Protein AF-0000000077099799 (afdb_homodimer)

Foldseek 3Di:
DQPLDDDPVLVLLVVLCLVPVFKDWLVRSQVSSCVPPVDNDDSVRSVVSVVSNVVSVQWDWDDDPPIIITDGRDHPVVVVVVVVQVVCCVPVVRDPLVVVCVVVVDDDDPVRSVVVCCVVPPPPD/DQPLDDDPVLVLLVVLCLVPVFKDWLVRSQVSSCVPPVDNDDSVRSVVSVVSNVVSPQWDWDDDPPIIIIDGRDHPVVVVVVVVQVVCCVPVVRDPLVVVCVVVVDDDDPVRSVVVCCVVPPDPD

InterPro domains:
  IPR005650 BlaI transcriptional regulatory family [PF03965] (6-120)
  IPR036388 Winged helix-like DNA-binding domain superfamily [G3DSA:1.10.10.10] (3-83)
  IPR036390 Winged helix DNA-binding domain superfamily [SSF46785] (5-123)

Structure (mmCIF, N/CA/C/O backbone):
data_AF-0000000077099799-model_v1
#
loop_
_entity.id
_entity.type
_entity.pdbx_description
1 polymer 'Transcriptional regulator, BlaI/MecI/CopY family'
#
loop_
_atom_site.group_PDB
_atom_site.id
_atom_site.type_symbol
_atom_site.label_atom_id
_atom_site.label_alt_id
_atom_site.label_comp_id
_atom_site.label_asym_id
_atom_site.label_entity_id
_atom_site.label_seq_id
_atom_site.pdbx_PDB_ins_code
_atom_site.Cartn_x
_atom_site.Cartn_y
_atom_site.Cartn_z
_atom_site.occupancy
_atom_site.B_iso_or_equiv
_atom_site.auth_seq_id
_atom_site.auth_comp_id
_atom_site.auth_asym_id
_atom_site.auth_atom_id
_atom_site.pdbx_PDB_model_num
ATOM 1 N N . MET A 1 1 ? 16.25 -6.414 9.438 1 37.91 1 MET A N 1
ATOM 2 C CA . MET A 1 1 ? 14.805 -6.473 9.648 1 37.91 1 MET A CA 1
ATOM 3 C C . MET A 1 1 ? 14.062 -6.422 8.32 1 37.91 1 MET A C 1
ATOM 5 O O . MET A 1 1 ? 14.008 -5.371 7.68 1 37.91 1 MET A O 1
ATOM 9 N N . ILE A 1 2 ? 14.172 -7.543 7.391 1 49.34 2 ILE A N 1
ATOM 10 C CA . ILE A 1 2 ? 13.766 -7.586 5.988 1 49.34 2 ILE A CA 1
ATOM 11 C C . ILE A 1 2 ? 12.305 -7.164 5.863 1 49.34 2 ILE A C 1
ATOM 13 O O . ILE A 1 2 ? 11.461 -7.605 6.641 1 49.34 2 ILE A O 1
ATOM 17 N N . ASP A 1 3 ? 12.055 -5.984 5.297 1 65.12 3 ASP A N 1
ATOM 18 C CA . ASP A 1 3 ? 10.688 -5.566 5.004 1 65.12 3 ASP A CA 1
ATOM 19 C C . ASP A 1 3 ? 9.93 -6.664 4.258 1 65.12 3 ASP A C 1
ATOM 21 O O . ASP A 1 3 ? 10.375 -7.129 3.207 1 65.12 3 ASP A O 1
ATOM 25 N N . ARG A 1 4 ? 9.062 -7.352 5.008 1 81.88 4 ARG A N 1
ATOM 26 C CA . ARG A 1 4 ? 8.328 -8.492 4.473 1 81.88 4 ARG A CA 1
ATOM 27 C C . ARG A 1 4 ? 7.258 -8.039 3.484 1 81.88 4 ARG A C 1
ATOM 29 O O . ARG A 1 4 ? 6.621 -8.867 2.828 1 81.88 4 ARG A O 1
ATOM 36 N N . ASP A 1 5 ? 7.293 -6.793 3.275 1 90.25 5 ASP A N 1
ATOM 37 C CA . ASP A 1 5 ? 6.266 -6.297 2.365 1 90.25 5 ASP A CA 1
ATOM 38 C C . ASP A 1 5 ? 6.73 -6.387 0.914 1 90.25 5 ASP A C 1
ATOM 40 O O . ASP A 1 5 ? 7.902 -6.148 0.616 1 90.25 5 ASP A O 1
ATOM 44 N N . LEU A 1 6 ? 5.84 -6.719 0.078 1 95.56 6 LEU A N 1
ATOM 45 C CA . LEU A 1 6 ? 6.145 -6.754 -1.348 1 95.56 6 LEU A CA 1
ATOM 46 C C . LEU A 1 6 ? 6.316 -5.348 -1.905 1 95.56 6 LEU A C 1
ATOM 48 O O . LEU A 1 6 ? 5.547 -4.441 -1.568 1 95.56 6 LEU A O 1
ATOM 52 N N . THR A 1 7 ? 7.297 -5.18 -2.715 1 92.19 7 THR A N 1
ATOM 53 C CA . THR A 1 7 ? 7.418 -3.943 -3.482 1 92.19 7 THR A CA 1
ATOM 54 C C . THR A 1 7 ? 6.41 -3.92 -4.629 1 92.19 7 THR A C 1
ATOM 56 O O . THR A 1 7 ? 5.754 -4.926 -4.91 1 92.19 7 THR A O 1
ATOM 59 N N . ASN A 1 8 ? 6.301 -2.818 -5.258 1 91.75 8 ASN A N 1
ATOM 60 C CA . ASN A 1 8 ? 5.367 -2.693 -6.375 1 91.75 8 ASN A CA 1
ATOM 61 C C . ASN A 1 8 ? 5.68 -3.701 -7.48 1 91.75 8 ASN A C 1
ATOM 63 O O . ASN A 1 8 ? 4.773 -4.355 -8 1 91.75 8 ASN A O 1
ATOM 67 N N . ARG A 1 9 ? 6.922 -3.871 -7.766 1 93.38 9 ARG A N 1
ATOM 68 C CA . ARG A 1 9 ? 7.32 -4.805 -8.812 1 93.38 9 ARG A CA 1
ATOM 69 C C . ARG A 1 9 ? 7.039 -6.246 -8.398 1 93.38 9 ARG A C 1
ATOM 71 O O . ARG A 1 9 ? 6.602 -7.059 -9.211 1 93.38 9 ARG A O 1
ATOM 78 N N . GLU A 1 10 ? 7.258 -6.5 -7.16 1 96.88 10 GLU A N 1
ATOM 79 C CA . GLU A 1 10 ? 7.008 -7.848 -6.664 1 96.88 10 GLU A CA 1
ATOM 80 C C . GLU A 1 10 ? 5.52 -8.172 -6.68 1 96.88 10 GLU A C 1
ATOM 82 O O . GLU A 1 10 ? 5.129 -9.32 -6.91 1 96.88 10 GLU A O 1
ATOM 87 N N . LYS A 1 11 ? 4.766 -7.168 -6.461 1 96.94 11 LYS A N 1
ATOM 88 C CA . LYS A 1 11 ? 3.32 -7.363 -6.527 1 96.94 11 LYS A CA 1
ATOM 89 C C . LYS A 1 11 ? 2.885 -7.785 -7.926 1 96.94 11 LYS A C 1
ATOM 91 O O . LYS A 1 11 ? 1.991 -8.617 -8.078 1 96.94 11 LYS A O 1
ATOM 96 N N . LEU A 1 12 ? 3.506 -7.188 -8.922 1 97 12 LEU A N 1
ATOM 97 C CA . LEU A 1 12 ? 3.211 -7.59 -10.289 1 97 12 LEU A CA 1
ATOM 98 C C . LEU A 1 12 ? 3.506 -9.07 -10.5 1 97 12 LEU A C 1
ATOM 100 O O . LEU A 1 12 ? 2.707 -9.789 -11.102 1 97 12 LEU A O 1
ATOM 104 N N . ILE A 1 13 ? 4.59 -9.453 -9.961 1 97.38 13 ILE A N 1
ATOM 105 C CA . ILE A 1 13 ? 5.008 -10.844 -10.094 1 97.38 13 ILE A CA 1
ATOM 106 C C . ILE A 1 13 ? 4.02 -11.758 -9.367 1 97.38 13 ILE A C 1
ATOM 108 O O . ILE A 1 13 ? 3.564 -12.758 -9.93 1 97.38 13 ILE A O 1
ATOM 112 N N . MET A 1 14 ? 3.646 -11.383 -8.195 1 97.06 14 MET A N 1
ATOM 113 C CA . MET A 1 14 ? 2.75 -12.227 -7.402 1 97.06 14 MET A CA 1
ATOM 114 C C . MET A 1 14 ? 1.359 -12.273 -8.023 1 97.06 14 MET A C 1
ATOM 116 O O . MET A 1 14 ? 0.679 -13.297 -7.953 1 97.06 14 MET A O 1
ATOM 120 N N . LYS A 1 15 ? 0.951 -11.195 -8.578 1 96.5 15 LYS A N 1
ATOM 121 C CA . LYS A 1 15 ? -0.314 -11.227 -9.305 1 96.5 15 LYS A CA 1
ATOM 122 C C . LYS A 1 15 ? -0.293 -12.281 -10.406 1 96.5 15 LYS A C 1
ATOM 124 O O . LYS A 1 15 ? -1.282 -12.984 -10.617 1 96.5 15 LYS A O 1
ATOM 129 N N . CYS A 1 16 ? 0.817 -12.375 -11.094 1 96.62 16 CYS A N 1
ATOM 130 C CA . CYS A 1 16 ? 0.956 -13.383 -12.148 1 96.62 16 CYS A CA 1
ATOM 131 C C . CYS A 1 16 ? 0.969 -14.789 -11.562 1 96.62 16 CYS A C 1
ATOM 133 O O . CYS A 1 16 ? 0.34 -15.695 -12.102 1 96.62 16 CYS A O 1
ATOM 135 N N . VAL A 1 17 ? 1.635 -14.977 -10.477 1 96.56 17 VAL A N 1
ATOM 136 C CA . VAL A 1 17 ? 1.729 -16.281 -9.828 1 96.56 17 VAL A CA 1
ATOM 137 C C . VAL A 1 17 ? 0.344 -16.734 -9.359 1 96.56 17 VAL A C 1
ATOM 139 O O . VAL A 1 17 ? -0.052 -17.875 -9.586 1 96.56 17 VAL A O 1
ATOM 142 N N . TRP A 1 18 ? -0.383 -15.828 -8.758 1 96.06 18 TRP A N 1
ATOM 143 C CA . TRP A 1 18 ? -1.691 -16.141 -8.188 1 96.06 18 TRP A CA 1
ATOM 144 C C . TRP A 1 18 ? -2.725 -16.344 -9.289 1 96.06 18 TRP A C 1
ATOM 146 O O . TRP A 1 18 ? -3.717 -17.047 -9.094 1 96.06 18 TRP A O 1
ATOM 156 N N . ALA A 1 19 ? -2.443 -15.727 -10.336 1 92.56 19 ALA A N 1
ATOM 157 C CA . ALA A 1 19 ? -3.369 -15.883 -11.453 1 92.56 19 ALA A CA 1
ATOM 158 C C . ALA A 1 19 ? -3.371 -17.328 -11.961 1 92.56 19 ALA A C 1
ATOM 160 O O . ALA A 1 19 ? -4.344 -17.781 -12.57 1 92.56 19 ALA A O 1
ATOM 161 N N . GLU A 1 20 ? -2.156 -17.922 -11.602 1 83.56 20 GLU A N 1
ATOM 162 C CA . GLU A 1 20 ? -2.031 -19.312 -12.016 1 83.56 20 GLU A CA 1
ATOM 163 C C . GLU A 1 20 ? -2.459 -20.266 -10.906 1 83.56 20 GLU A C 1
ATOM 165 O O . GLU A 1 20 ? -2.201 -20 -9.727 1 83.56 20 GLU A O 1
ATOM 170 N N . ASN A 1 21 ? -3.588 -20.547 -10.547 1 73.31 21 ASN A N 1
ATOM 171 C CA . ASN A 1 21 ? -4.109 -21.422 -9.5 1 73.31 21 ASN A CA 1
ATOM 172 C C . ASN A 1 21 ? -3.203 -22.609 -9.258 1 73.31 21 ASN A C 1
ATOM 174 O O . ASN A 1 21 ? -3.564 -23.531 -8.523 1 73.31 21 ASN A O 1
ATOM 178 N N . ARG A 1 22 ? -2.02 -22.766 -9.836 1 83 22 ARG A N 1
ATOM 179 C CA . ARG A 1 22 ? -1.055 -23.844 -9.703 1 83 22 ARG A CA 1
ATOM 180 C C . ARG A 1 22 ? 0.376 -23.312 -9.758 1 83 22 ARG A C 1
ATOM 182 O O . ARG A 1 22 ? 0.598 -22.109 -9.719 1 83 22 ARG A O 1
ATOM 189 N N . GLU A 1 23 ? 1.361 -24.234 -9.805 1 92.56 23 GLU A N 1
ATOM 190 C CA . GLU A 1 23 ? 2.762 -23.875 -9.992 1 92.56 23 GLU A CA 1
ATOM 191 C C . GLU A 1 23 ? 2.988 -23.25 -11.367 1 92.56 23 GLU A C 1
ATOM 193 O O . GLU A 1 23 ? 2.258 -23.531 -12.32 1 92.56 23 GLU A O 1
ATOM 198 N N . ILE A 1 24 ? 3.877 -22.281 -11.438 1 95.69 24 ILE A N 1
ATOM 199 C CA . ILE A 1 24 ? 4.203 -21.609 -12.688 1 95.69 24 ILE A CA 1
ATOM 200 C C . ILE A 1 24 ? 5.711 -21.641 -12.922 1 95.69 24 ILE A C 1
ATOM 202 O O . ILE A 1 24 ? 6.492 -21.469 -11.977 1 95.69 24 ILE A O 1
ATOM 206 N N . SER A 1 25 ? 6.094 -21.875 -14.164 1 96.19 25 SER A N 1
ATOM 207 C CA . SER A 1 25 ? 7.516 -21.812 -14.484 1 96.19 25 SER A CA 1
ATOM 208 C C . SER A 1 25 ? 7.996 -20.375 -14.633 1 96.19 25 SER A C 1
ATOM 210 O O . SER A 1 25 ? 7.191 -19.469 -14.883 1 96.19 25 SER A O 1
ATOM 212 N N . ILE A 1 26 ? 9.273 -20.172 -14.516 1 95.75 26 ILE A N 1
ATOM 213 C CA . ILE A 1 26 ? 9.836 -18.828 -14.664 1 95.75 26 ILE A CA 1
ATOM 214 C C . ILE A 1 26 ? 9.555 -18.312 -16.062 1 95.75 26 ILE A C 1
ATOM 216 O O . ILE A 1 26 ? 9.242 -17.125 -16.25 1 95.75 26 ILE A O 1
ATOM 220 N N . GLN A 1 27 ? 9.617 -19.203 -17.062 1 95.69 27 GLN A N 1
ATOM 221 C CA . GLN A 1 27 ? 9.328 -18.797 -18.438 1 95.69 27 GLN A CA 1
ATOM 222 C C . GLN A 1 27 ? 7.883 -18.328 -18.578 1 95.69 27 GLN A C 1
ATOM 224 O O . GLN A 1 27 ? 7.621 -17.281 -19.172 1 95.69 27 GLN A O 1
ATOM 229 N N . ASP A 1 28 ? 6.988 -19.141 -18.031 1 95.81 28 ASP A N 1
ATOM 230 C CA . ASP A 1 28 ? 5.578 -18.781 -18.094 1 95.81 28 ASP A CA 1
ATOM 231 C C . ASP A 1 28 ? 5.316 -17.484 -17.344 1 95.81 28 ASP A C 1
ATOM 233 O O . ASP A 1 28 ? 4.469 -16.688 -17.75 1 95.81 28 ASP A O 1
ATOM 237 N N . LEU A 1 29 ? 6.047 -17.344 -16.281 1 97 29 LEU A N 1
ATOM 238 C CA . LEU A 1 29 ? 5.93 -16.109 -15.5 1 97 29 LEU A CA 1
ATOM 239 C C . LEU A 1 29 ? 6.344 -14.898 -16.344 1 97 29 LEU A C 1
ATOM 241 O O . LEU A 1 29 ? 5.645 -13.883 -16.359 1 97 29 LEU A O 1
ATOM 245 N N . GLN A 1 30 ? 7.43 -15.047 -17.047 1 97.62 30 GLN A N 1
ATOM 246 C CA . GLN A 1 30 ? 7.891 -13.969 -17.906 1 97.62 30 GLN A CA 1
ATOM 247 C C . GLN A 1 30 ? 6.844 -13.625 -18.969 1 97.62 30 GLN A C 1
ATOM 249 O O . GLN A 1 30 ? 6.562 -12.453 -19.203 1 97.62 30 GLN A O 1
ATOM 254 N N . ASP A 1 31 ? 6.266 -14.633 -19.562 1 97.12 31 ASP A N 1
ATOM 255 C CA . ASP A 1 31 ? 5.234 -14.445 -20.578 1 97.12 31 ASP A CA 1
ATOM 256 C C . ASP A 1 31 ? 4.023 -13.719 -20 1 97.12 31 ASP A C 1
ATOM 258 O O . ASP A 1 31 ? 3.482 -12.805 -20.625 1 97.12 31 ASP A O 1
ATOM 262 N N . LYS A 1 32 ? 3.66 -14.062 -18.828 1 96.38 32 LYS A N 1
ATOM 263 C CA . LYS A 1 32 ? 2.502 -13.453 -18.172 1 96.38 32 LYS A CA 1
ATOM 264 C C . LYS A 1 32 ? 2.771 -12 -17.812 1 96.38 32 LYS A C 1
ATOM 266 O O . LYS A 1 32 ? 1.891 -11.148 -17.953 1 96.38 32 LYS A O 1
ATOM 271 N N . LEU A 1 33 ? 3.998 -11.734 -17.391 1 97.5 33 LEU A N 1
ATOM 272 C CA . LEU A 1 33 ? 4.379 -10.367 -17.062 1 97.5 33 LEU A CA 1
ATOM 273 C C . LEU A 1 33 ? 4.289 -9.469 -18.297 1 97.5 33 LEU A C 1
ATOM 275 O O . LEU A 1 33 ? 3.818 -8.336 -18.203 1 97.5 33 LEU A O 1
ATOM 279 N N . LYS A 1 34 ? 4.695 -10.031 -19.359 1 97.81 34 LYS A N 1
ATOM 280 C CA . LYS A 1 34 ? 4.609 -9.297 -20.625 1 97.81 34 LYS A CA 1
ATOM 281 C C . LYS A 1 34 ? 3.158 -9.086 -21.047 1 97.81 34 LYS A C 1
ATOM 283 O O . LYS A 1 34 ? 2.766 -7.98 -21.422 1 97.81 34 LYS A O 1
ATOM 288 N N . GLU A 1 35 ? 2.326 -10.102 -20.969 1 96.88 35 GLU A N 1
ATOM 289 C CA . GLU A 1 35 ? 0.929 -10.078 -21.391 1 96.88 35 GLU A CA 1
ATOM 290 C C . GLU A 1 35 ? 0.101 -9.141 -20.516 1 96.88 35 GLU A C 1
ATOM 292 O O . GLU A 1 35 ? -0.663 -8.32 -21.031 1 96.88 35 GLU A O 1
ATOM 297 N N . MET A 1 36 ? 0.314 -9.242 -19.25 1 95.06 36 MET A N 1
ATOM 298 C CA . MET A 1 36 ? -0.578 -8.555 -18.312 1 95.06 36 MET A CA 1
ATOM 299 C C . MET A 1 36 ? -0.099 -7.137 -18.047 1 95.06 36 MET A C 1
ATOM 301 O O . MET A 1 36 ? -0.909 -6.238 -17.812 1 95.06 36 MET A O 1
ATOM 305 N N . PHE A 1 37 ? 1.282 -6.926 -18.125 1 96.12 37 PHE A N 1
ATOM 306 C CA . PHE A 1 37 ? 1.785 -5.641 -17.656 1 96.12 37 PHE A CA 1
ATOM 307 C C . PHE A 1 37 ? 2.742 -5.031 -18.672 1 96.12 37 PHE A C 1
ATOM 309 O O . PHE A 1 37 ? 3.365 -4 -18.406 1 96.12 37 PHE A O 1
ATOM 316 N N . ASP A 1 38 ? 2.951 -5.652 -19.812 1 97.38 38 ASP A N 1
ATOM 317 C CA . ASP A 1 38 ? 3.869 -5.199 -20.859 1 97.38 38 ASP A CA 1
ATOM 318 C C . ASP A 1 38 ? 5.289 -5.062 -20.312 1 97.38 38 ASP A C 1
ATOM 320 O O . ASP A 1 38 ? 6.008 -4.125 -20.656 1 97.38 38 ASP A O 1
ATOM 324 N N . TRP A 1 39 ? 5.594 -5.875 -19.344 1 96.69 39 TRP A N 1
ATOM 325 C CA . TRP A 1 39 ? 6.93 -5.934 -18.766 1 96.69 39 TRP A CA 1
ATOM 326 C C . TRP A 1 39 ? 7.734 -7.086 -19.359 1 96.69 39 TRP A C 1
ATOM 328 O O . TRP A 1 39 ? 7.52 -8.25 -19 1 96.69 39 TRP A O 1
ATOM 338 N N . ASP A 1 40 ? 8.648 -6.73 -20.234 1 96.75 40 ASP A N 1
ATOM 339 C CA . ASP A 1 40 ? 9.523 -7.723 -20.844 1 96.75 40 ASP A CA 1
ATOM 340 C C . ASP A 1 40 ? 10.758 -7.977 -19.984 1 96.75 40 ASP A C 1
ATOM 342 O O . ASP A 1 40 ? 11.875 -7.633 -20.391 1 96.75 40 ASP A O 1
ATOM 346 N N . ALA A 1 41 ? 10.57 -8.617 -18.844 1 95.75 41 ALA A N 1
ATOM 347 C CA . ALA A 1 41 ? 11.633 -8.797 -17.859 1 95.75 41 ALA A CA 1
ATOM 348 C C . ALA A 1 41 ? 12.57 -9.93 -18.266 1 95.75 41 ALA A C 1
ATOM 350 O O . ALA A 1 41 ? 12.117 -11.016 -18.641 1 95.75 41 ALA A O 1
ATOM 351 N N . LYS A 1 42 ? 13.758 -9.656 -18.172 1 96.25 42 LYS A N 1
ATOM 352 C CA . LYS A 1 42 ? 14.742 -10.711 -18.391 1 96.25 42 LYS A CA 1
ATOM 353 C C . LYS A 1 42 ? 14.703 -11.75 -17.281 1 96.25 42 LYS A C 1
ATOM 355 O O . LYS A 1 42 ? 14.312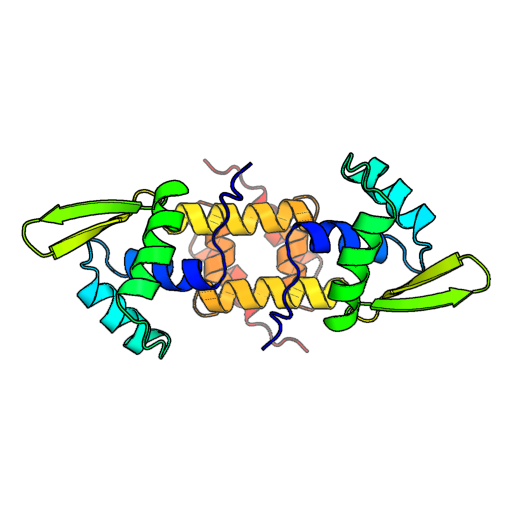 -11.445 -16.156 1 96.25 42 LYS A O 1
ATOM 360 N N . ARG A 1 43 ? 15.164 -12.898 -17.688 1 95.19 43 ARG A N 1
ATOM 361 C CA . ARG A 1 43 ? 15.164 -14 -16.734 1 95.19 43 ARG A CA 1
ATOM 362 C C . ARG A 1 43 ? 15.953 -13.641 -15.484 1 95.19 43 ARG A C 1
ATOM 364 O O . ARG A 1 43 ? 15.516 -13.914 -14.367 1 95.19 43 ARG A O 1
ATOM 371 N N . SER A 1 44 ? 17.016 -13.031 -15.555 1 95.19 44 SER A N 1
ATOM 372 C CA . SER A 1 44 ? 17.875 -12.664 -14.438 1 95.19 44 SER A CA 1
ATOM 373 C C . SER A 1 44 ? 17.172 -11.688 -13.5 1 95.19 44 SER A C 1
ATOM 375 O O . SER A 1 44 ? 17.328 -11.758 -12.281 1 95.19 44 SER A O 1
ATOM 377 N N . THR A 1 45 ? 16.406 -10.797 -14.078 1 95.19 45 THR A N 1
ATOM 378 C CA . THR A 1 45 ? 15.648 -9.812 -13.32 1 95.19 45 THR A CA 1
ATOM 379 C C . THR A 1 45 ? 14.57 -10.484 -12.484 1 95.19 45 THR A C 1
ATOM 381 O O . THR A 1 45 ? 14.43 -10.203 -11.297 1 95.19 45 THR A O 1
ATOM 384 N N . VAL A 1 46 ? 13.898 -11.344 -13.18 1 96.88 46 VAL A N 1
ATOM 385 C CA . VAL A 1 46 ? 12.828 -12.07 -12.5 1 96.88 46 VAL A CA 1
ATOM 386 C C . VAL A 1 46 ? 13.414 -12.898 -11.352 1 96.88 46 VAL A C 1
ATOM 388 O O . VAL A 1 46 ? 12.875 -12.898 -10.242 1 96.88 46 VAL A O 1
ATOM 391 N N . ARG A 1 47 ? 14.508 -13.523 -11.602 1 95.25 47 ARG A N 1
ATOM 392 C CA . ARG A 1 47 ? 15.133 -14.359 -10.586 1 95.25 47 ARG A CA 1
ATOM 393 C C . ARG A 1 47 ? 15.523 -13.531 -9.359 1 95.25 47 ARG A C 1
ATOM 395 O O . ARG A 1 47 ? 15.375 -13.992 -8.227 1 95.25 47 ARG A O 1
ATOM 402 N N . THR A 1 48 ? 15.992 -12.422 -9.633 1 95.88 48 THR A N 1
ATOM 403 C CA . THR A 1 48 ? 16.375 -11.539 -8.539 1 95.88 48 THR A CA 1
ATOM 404 C C . THR A 1 48 ? 15.188 -11.25 -7.633 1 95.88 48 THR A C 1
ATOM 406 O O . THR A 1 48 ? 15.289 -11.352 -6.406 1 95.88 48 THR A O 1
ATOM 409 N N . PHE A 1 49 ? 14.125 -10.938 -8.25 1 96.88 49 PHE A N 1
ATOM 410 C CA . PHE A 1 49 ? 12.93 -10.648 -7.469 1 96.88 49 PHE A CA 1
ATOM 411 C C . PHE A 1 49 ? 12.422 -11.906 -6.77 1 96.88 49 PHE A C 1
ATOM 413 O O . PHE A 1 49 ? 11.953 -11.844 -5.633 1 96.88 49 PHE A O 1
ATOM 420 N N . LEU A 1 50 ? 12.57 -13.031 -7.449 1 97.56 50 LEU A N 1
ATOM 421 C CA . LEU A 1 50 ? 12.039 -14.273 -6.902 1 97.56 50 LEU A CA 1
ATOM 422 C C . LEU A 1 50 ? 12.797 -14.68 -5.641 1 97.56 50 LEU A C 1
ATOM 424 O O . LEU A 1 50 ? 12.203 -15.211 -4.699 1 97.56 50 LEU A O 1
ATOM 428 N N . THR A 1 51 ? 14.055 -14.453 -5.641 1 96.44 51 THR A N 1
ATOM 429 C CA . THR A 1 51 ? 14.836 -14.719 -4.438 1 96.44 51 THR A CA 1
ATOM 430 C C . THR A 1 51 ? 14.328 -13.883 -3.266 1 96.44 51 THR A C 1
ATOM 432 O O . THR A 1 51 ? 14.172 -14.398 -2.156 1 96.44 51 THR A O 1
ATOM 435 N N . SER A 1 52 ? 14.047 -12.68 -3.533 1 96.69 52 SER A N 1
ATOM 436 C CA . SER A 1 52 ? 13.516 -11.781 -2.516 1 96.69 52 SER A CA 1
ATOM 437 C C . SER A 1 52 ? 12.125 -12.211 -2.061 1 96.69 52 SER A C 1
ATOM 439 O O . SER A 1 52 ? 11.844 -12.25 -0.862 1 96.69 52 SER A O 1
ATOM 441 N N . ILE A 1 53 ? 11.336 -12.562 -2.994 1 97.81 53 ILE A N 1
ATOM 442 C CA . ILE A 1 53 ? 9.961 -12.961 -2.717 1 97.81 53 ILE A CA 1
ATOM 443 C C . ILE A 1 53 ? 9.953 -14.258 -1.91 1 97.81 53 ILE A C 1
ATOM 445 O O . ILE A 1 53 ? 9.172 -14.398 -0.963 1 97.81 53 ILE A O 1
ATOM 449 N N . GLU A 1 54 ? 10.812 -15.156 -2.289 1 97.69 54 GLU A N 1
ATOM 450 C CA . GLU A 1 54 ? 10.93 -16.406 -1.544 1 97.69 54 GLU A CA 1
ATOM 451 C C . GLU A 1 54 ? 11.414 -16.156 -0.117 1 97.69 54 GLU A C 1
ATOM 453 O O . GLU A 1 54 ? 10.891 -16.75 0.832 1 97.69 54 GLU A O 1
ATOM 458 N N . GLY A 1 55 ? 12.383 -15.305 -0.021 1 96.88 55 GLY A N 1
ATOM 459 C CA . GLY A 1 55 ? 12.867 -14.93 1.297 1 96.88 55 GLY A CA 1
ATOM 460 C C . GLY A 1 55 ? 11.789 -14.359 2.193 1 96.88 55 GLY A C 1
ATOM 461 O O . GLY A 1 55 ? 11.828 -14.531 3.414 1 96.88 55 GLY A O 1
ATOM 462 N N . LYS A 1 56 ? 10.789 -13.766 1.543 1 96.56 56 LYS A N 1
ATOM 463 C CA . LYS A 1 56 ? 9.68 -13.164 2.273 1 96.56 56 LYS A CA 1
ATOM 464 C C . LYS A 1 56 ? 8.602 -14.195 2.592 1 96.56 56 LYS A C 1
ATOM 466 O O . LYS A 1 56 ? 7.637 -13.891 3.299 1 96.56 56 LYS A O 1
ATOM 471 N N . GLY A 1 57 ? 8.711 -15.359 2.02 1 96.94 57 GLY A N 1
ATOM 472 C CA . GLY A 1 57 ? 7.828 -16.469 2.375 1 96.94 57 GLY A CA 1
ATOM 473 C C . GLY A 1 57 ? 6.602 -16.547 1.487 1 96.94 57 GLY A C 1
ATOM 474 O O . GLY A 1 57 ? 5.629 -17.234 1.828 1 96.94 57 GLY A O 1
ATOM 475 N N . PHE A 1 58 ? 6.656 -15.93 0.319 1 97.19 58 PHE A N 1
ATOM 476 C CA . PHE A 1 58 ? 5.461 -15.883 -0.514 1 97.19 58 PHE A CA 1
ATOM 477 C C . PHE A 1 58 ? 5.441 -17.047 -1.498 1 97.19 58 PHE A C 1
ATOM 479 O O . PHE A 1 58 ? 4.375 -17.469 -1.94 1 97.19 58 PHE A O 1
ATOM 486 N N . VAL A 1 59 ? 6.695 -17.562 -1.831 1 97.06 59 VAL A N 1
ATOM 487 C CA . VAL A 1 59 ? 6.77 -18.656 -2.797 1 97.06 59 VAL A CA 1
ATOM 488 C C . VAL A 1 59 ? 7.883 -19.625 -2.4 1 97.06 59 VAL A C 1
ATOM 490 O O . VAL A 1 59 ? 8.758 -19.281 -1.603 1 97.06 59 VAL A O 1
ATOM 493 N N . LYS A 1 60 ? 7.734 -20.766 -2.887 1 97.38 60 LYS A N 1
ATOM 494 C CA . LYS A 1 60 ? 8.82 -21.734 -2.912 1 97.38 60 LYS A CA 1
ATOM 495 C C . LYS A 1 60 ? 9.266 -22.031 -4.344 1 97.38 60 LYS A C 1
ATOM 497 O O . LYS A 1 60 ? 8.438 -22.25 -5.227 1 97.38 60 LYS A O 1
ATOM 502 N N . ILE A 1 61 ? 10.539 -21.953 -4.531 1 96.44 61 ILE A N 1
ATOM 503 C CA . ILE A 1 61 ? 11.086 -22.25 -5.852 1 96.44 61 ILE A CA 1
ATOM 504 C C . ILE A 1 61 ? 11.625 -23.672 -5.875 1 96.44 61 ILE A C 1
ATOM 506 O O . ILE A 1 61 ? 12.445 -24.047 -5.035 1 96.44 61 ILE A O 1
ATOM 510 N N . GLU A 1 62 ? 11.117 -24.422 -6.781 1 95.25 62 GLU A N 1
ATOM 511 C CA . GLU A 1 62 ? 11.555 -25.797 -6.93 1 95.25 62 GLU A CA 1
ATOM 512 C C . GLU A 1 62 ? 12.141 -26.047 -8.312 1 95.25 62 GLU A C 1
ATOM 514 O O . GLU A 1 62 ? 11.555 -25.641 -9.32 1 95.25 62 GLU A O 1
ATOM 519 N N . ARG A 1 63 ? 13.195 -26.734 -8.305 1 93.94 63 ARG A N 1
ATOM 520 C CA . ARG A 1 63 ? 13.836 -27.062 -9.57 1 93.94 63 ARG A CA 1
ATOM 521 C C . ARG A 1 63 ? 13.438 -28.469 -10.039 1 93.94 63 ARG A C 1
ATOM 523 O O . ARG A 1 63 ? 13.461 -29.422 -9.25 1 93.94 63 ARG A O 1
ATOM 530 N N . ARG A 1 64 ? 13.031 -28.469 -11.242 1 93.44 64 ARG A N 1
ATOM 531 C CA . ARG A 1 64 ? 12.75 -29.719 -11.93 1 93.44 64 ARG A CA 1
ATOM 532 C C . ARG A 1 64 ? 13.461 -29.781 -13.273 1 93.44 64 ARG A C 1
ATOM 534 O O . ARG A 1 64 ? 12.953 -29.281 -14.281 1 93.44 64 ARG A O 1
ATOM 541 N N . GLY A 1 65 ? 14.625 -30.5 -13.234 1 93.62 65 GLY A N 1
ATOM 542 C CA . GLY A 1 65 ? 15.453 -30.469 -14.43 1 93.62 65 GLY A CA 1
ATOM 543 C C . GLY A 1 65 ? 16.016 -29.094 -14.734 1 93.62 65 GLY A C 1
ATOM 544 O O . GLY A 1 65 ? 16.641 -28.469 -13.875 1 93.62 65 GLY A O 1
ATOM 545 N N . ARG A 1 66 ? 15.688 -28.578 -15.906 1 92.06 66 ARG A N 1
ATOM 546 C CA . ARG A 1 66 ? 16.203 -27.281 -16.328 1 92.06 66 ARG A CA 1
ATOM 547 C C . ARG A 1 66 ? 15.203 -26.172 -16.031 1 92.06 66 ARG A C 1
ATOM 549 O O . ARG A 1 66 ? 15.484 -24.984 -16.266 1 92.06 66 ARG A O 1
ATOM 556 N N . PHE A 1 67 ? 14.117 -26.609 -15.438 1 92.62 67 PHE A N 1
ATOM 557 C CA . PHE A 1 67 ? 13.07 -25.609 -15.211 1 92.62 67 PHE A CA 1
ATOM 558 C C . PHE A 1 67 ? 12.867 -25.375 -13.719 1 92.62 67 PHE A C 1
ATOM 560 O O . PHE A 1 67 ? 13.062 -26.281 -12.906 1 92.62 67 PHE A O 1
ATOM 567 N N . SER A 1 68 ? 12.617 -24.094 -13.391 1 95.44 68 SER A N 1
ATOM 568 C CA . SER A 1 68 ? 12.234 -23.703 -12.039 1 95.44 68 SER A CA 1
ATOM 569 C C . SER A 1 68 ? 10.758 -23.344 -11.961 1 95.44 68 SER A C 1
ATOM 571 O O . SER A 1 68 ? 10.242 -22.625 -12.82 1 95.44 68 SER A O 1
ATOM 573 N N . TYR A 1 69 ? 10.148 -23.922 -10.961 1 96.06 69 TYR A N 1
ATOM 574 C CA . TYR A 1 69 ? 8.727 -23.672 -10.75 1 96.06 69 TYR A CA 1
ATOM 575 C C . TYR A 1 69 ? 8.484 -22.938 -9.438 1 96.06 69 TYR A C 1
ATOM 577 O O . TYR A 1 69 ? 9.18 -23.172 -8.445 1 96.06 69 TYR A O 1
ATOM 585 N N . LEU A 1 70 ? 7.512 -22.078 -9.5 1 96.94 70 LEU A N 1
ATOM 586 C CA . LEU A 1 70 ? 7.105 -21.297 -8.328 1 96.94 70 LEU A CA 1
ATOM 587 C C . LEU A 1 70 ? 5.797 -21.828 -7.754 1 96.94 70 LEU A C 1
ATOM 589 O O . LEU A 1 70 ? 4.801 -21.953 -8.469 1 96.94 70 LEU A O 1
ATOM 593 N N . LYS A 1 71 ? 5.863 -22.125 -6.527 1 95.75 71 LYS A N 1
ATOM 594 C CA . LYS A 1 71 ? 4.664 -22.5 -5.785 1 95.75 71 LYS A CA 1
ATOM 595 C C . LYS A 1 71 ? 4.285 -21.422 -4.77 1 95.75 71 LYS A C 1
ATOM 597 O O . LYS A 1 71 ? 5.062 -21.125 -3.865 1 95.75 71 LYS A O 1
ATOM 602 N N . PRO A 1 72 ? 3.092 -20.891 -4.973 1 96.31 72 PRO A N 1
ATOM 603 C CA . PRO A 1 72 ? 2.684 -19.891 -3.979 1 96.31 72 PRO A CA 1
ATOM 604 C C . PRO A 1 72 ? 2.475 -20.484 -2.59 1 96.31 72 PRO A C 1
ATOM 606 O O . PRO A 1 72 ? 1.92 -21.594 -2.467 1 96.31 72 PRO A O 1
ATOM 609 N N . LEU A 1 73 ? 2.91 -19.781 -1.551 1 96.12 73 LEU A N 1
ATOM 610 C CA . LEU A 1 73 ? 2.785 -20.234 -0.171 1 96.12 73 LEU A CA 1
ATOM 611 C C . LEU A 1 73 ? 1.756 -19.406 0.587 1 96.12 73 LEU A C 1
ATOM 613 O O . LEU A 1 73 ? 1.288 -19.812 1.653 1 96.12 73 LEU A O 1
ATOM 617 N N . VAL A 1 74 ? 1.42 -18.25 0.078 1 95.69 74 VAL A N 1
ATOM 618 C CA . VAL A 1 74 ? 0.44 -17.359 0.687 1 95.69 74 VAL A CA 1
ATOM 619 C C . VAL A 1 74 ? -0.8 -17.266 -0.2 1 95.69 74 VAL A C 1
ATOM 621 O O . VAL A 1 74 ? -0.689 -17.141 -1.422 1 95.69 74 VAL A O 1
ATOM 624 N N . ASP A 1 75 ? -1.98 -17.375 0.41 1 94.88 75 ASP A N 1
ATOM 625 C CA . ASP A 1 75 ? -3.246 -17.266 -0.308 1 94.88 75 ASP A CA 1
ATOM 626 C C . ASP A 1 75 ? -3.5 -15.82 -0.738 1 94.88 75 ASP A C 1
ATOM 628 O O . ASP A 1 75 ? -3.322 -14.891 0.053 1 94.88 75 ASP A O 1
ATOM 632 N N . GLU A 1 76 ? -3.809 -15.641 -1.964 1 94.81 76 GLU A N 1
ATOM 633 C CA . GLU A 1 76 ? -4.023 -14.312 -2.516 1 94.81 76 GLU A CA 1
ATOM 634 C C . GLU A 1 76 ? -5.082 -13.547 -1.725 1 94.81 76 GLU A C 1
ATOM 636 O O . GLU A 1 76 ? -4.879 -12.391 -1.361 1 94.81 76 GLU A O 1
ATOM 641 N N . LYS A 1 77 ? -6.246 -14.156 -1.486 1 93.56 77 LYS A N 1
ATOM 642 C CA . LYS A 1 77 ? -7.355 -13.508 -0.796 1 93.56 77 LYS A CA 1
ATOM 643 C C . LYS A 1 77 ? -6.953 -13.07 0.611 1 93.56 77 LYS A C 1
ATOM 645 O O . LYS A 1 77 ? -7.281 -11.969 1.045 1 93.56 77 LYS A O 1
ATOM 650 N N . LYS A 1 78 ? -6.246 -13.914 1.263 1 93.94 78 LYS A N 1
ATOM 651 C CA . LYS A 1 78 ? -5.762 -13.594 2.602 1 93.94 78 LYS A CA 1
ATOM 652 C C . LYS A 1 78 ? -4.797 -12.414 2.57 1 93.94 78 LYS A C 1
ATOM 654 O O . LYS A 1 78 ? -4.898 -11.5 3.391 1 93.94 78 LYS A O 1
ATOM 659 N N . TYR A 1 79 ? -3.879 -12.453 1.623 1 96 79 TYR A N 1
ATOM 660 C CA . TYR A 1 79 ? -2.898 -11.383 1.487 1 96 79 TYR A CA 1
ATOM 661 C C . TYR A 1 79 ? -3.586 -10.047 1.244 1 96 79 TYR A C 1
ATOM 663 O O . TYR A 1 79 ? -3.305 -9.062 1.934 1 96 79 TYR A O 1
ATOM 671 N N . LYS A 1 80 ? -4.48 -10.023 0.309 1 95.81 80 LYS A N 1
ATOM 672 C CA . LYS A 1 80 ? -5.184 -8.797 -0.049 1 95.81 80 LYS A CA 1
ATOM 673 C C . LYS A 1 80 ? -5.965 -8.242 1.139 1 95.81 80 LYS A C 1
ATOM 675 O O . LYS A 1 80 ? -5.922 -7.043 1.414 1 95.81 80 LYS A O 1
ATOM 680 N N . ARG A 1 81 ? -6.621 -9.102 1.824 1 94 81 ARG A N 1
ATOM 681 C CA . ARG A 1 81 ? -7.402 -8.695 2.988 1 94 81 ARG A CA 1
ATOM 682 C C . ARG A 1 81 ? -6.504 -8.102 4.066 1 94 81 ARG A C 1
ATOM 684 O O . ARG A 1 81 ? -6.805 -7.039 4.625 1 94 81 ARG A O 1
ATOM 691 N N . GLU A 1 82 ? -5.445 -8.789 4.297 1 95.44 82 GLU A N 1
ATOM 692 C CA . GLU A 1 82 ? -4.512 -8.305 5.309 1 95.44 82 GLU A CA 1
ATOM 693 C C . GLU A 1 82 ? -3.961 -6.93 4.934 1 95.44 82 GLU A C 1
ATOM 695 O O . GLU A 1 82 ? -3.793 -6.066 5.797 1 95.44 82 GLU A O 1
ATOM 700 N N . GLN A 1 83 ? -3.652 -6.773 3.65 1 95.44 83 GLN A N 1
ATOM 701 C CA . GLN A 1 83 ? -3.105 -5.5 3.188 1 95.44 83 GLN A CA 1
ATOM 702 C C . GLN A 1 83 ? -4.102 -4.363 3.396 1 95.44 83 GLN A C 1
ATOM 704 O O . GLN A 1 83 ? -3.736 -3.289 3.871 1 95.44 83 GLN A O 1
ATOM 709 N N . VAL A 1 84 ? -5.352 -4.574 3.082 1 95.19 84 VAL A N 1
ATOM 710 C CA . VAL A 1 84 ? -6.336 -3.506 3.217 1 95.19 84 VAL A CA 1
ATOM 711 C C . VAL A 1 84 ? -6.609 -3.236 4.695 1 95.19 84 VAL A C 1
ATOM 713 O O . VAL A 1 84 ? -6.789 -2.086 5.102 1 95.19 84 VAL A O 1
ATOM 716 N N . LEU A 1 85 ? -6.613 -4.25 5.52 1 94.81 85 LEU A N 1
ATOM 717 C CA . LEU A 1 85 ? -6.832 -4.051 6.949 1 94.81 85 LEU A CA 1
ATOM 718 C C . LEU A 1 85 ? -5.684 -3.266 7.57 1 94.81 85 LEU A C 1
ATOM 720 O O . LEU A 1 85 ? -5.902 -2.416 8.438 1 94.81 85 LEU A O 1
ATOM 724 N N . LYS A 1 86 ? -4.5 -3.582 7.098 1 95.69 86 LYS A N 1
ATOM 725 C CA . LYS A 1 86 ? -3.352 -2.801 7.543 1 95.69 86 LYS A CA 1
ATOM 726 C C . LYS A 1 86 ? -3.498 -1.332 7.156 1 95.69 86 LYS A C 1
ATOM 728 O O . LYS A 1 86 ? -3.188 -0.44 7.949 1 95.69 86 LYS A O 1
ATOM 733 N N . PHE A 1 87 ? -3.994 -1.152 5.977 1 96 87 PHE A N 1
ATOM 734 C CA . PHE A 1 87 ? -4.234 0.198 5.484 1 96 87 PHE A CA 1
ATOM 735 C C . PHE A 1 87 ? -5.254 0.919 6.355 1 96 87 PHE A C 1
ATOM 737 O O . PHE A 1 87 ? -5.035 2.061 6.766 1 96 87 PHE A O 1
ATOM 744 N N . VAL A 1 88 ? -6.336 0.306 6.676 1 95.38 88 VAL A N 1
ATOM 745 C CA . VAL A 1 88 ? -7.402 0.87 7.496 1 95.38 88 VAL A CA 1
ATOM 746 C C . VAL A 1 88 ? -6.852 1.238 8.875 1 95.38 88 VAL A C 1
ATOM 748 O O . VAL A 1 88 ? -7.094 2.34 9.367 1 95.38 88 VAL A O 1
ATOM 751 N N . ASP A 1 89 ? -6.102 0.352 9.445 1 96.06 89 ASP A N 1
ATOM 752 C CA . ASP A 1 89 ? -5.551 0.58 10.781 1 96.06 89 ASP A CA 1
ATOM 753 C C . ASP A 1 89 ? -4.59 1.768 10.781 1 96.06 89 ASP A C 1
ATOM 755 O O . ASP A 1 89 ? -4.648 2.617 11.672 1 96.06 89 ASP A O 1
ATOM 759 N N . PHE A 1 90 ? -3.867 1.826 9.75 1 96 90 PHE A N 1
ATOM 760 C CA . PHE A 1 90 ? -2.822 2.842 9.711 1 96 90 PHE A CA 1
ATOM 761 C C . PHE A 1 90 ? -3.414 4.215 9.414 1 96 90 PHE A C 1
ATOM 763 O O . PHE A 1 90 ? -3.105 5.188 10.109 1 96 90 PHE A O 1
ATOM 770 N N . TRP A 1 91 ? -4.301 4.27 8.461 1 96.12 91 TRP A N 1
ATOM 771 C CA . TRP A 1 91 ? -4.738 5.574 7.98 1 96.12 91 TRP A CA 1
ATOM 772 C C . TRP A 1 91 ? -6.047 5.988 8.641 1 96.12 91 TRP A C 1
ATOM 774 O O . TRP A 1 91 ? -6.328 7.18 8.789 1 96.12 91 TRP A O 1
ATOM 784 N N . TYR A 1 92 ? -6.816 5.023 9.07 1 94.69 92 TYR A N 1
ATOM 785 C CA . TYR A 1 92 ? -8.156 5.371 9.523 1 94.69 92 TYR A CA 1
ATOM 786 C C . TYR A 1 92 ? -8.391 4.898 10.953 1 94.69 92 TYR A C 1
ATOM 788 O O . TYR A 1 92 ? -9.531 4.844 11.414 1 94.69 92 TYR A O 1
ATOM 796 N N . GLY A 1 93 ? -7.359 4.484 11.641 1 93.81 93 GLY A N 1
ATOM 797 C CA . GLY A 1 93 ? -7.469 4.09 13.039 1 93.81 93 GLY A CA 1
ATOM 798 C C . GLY A 1 93 ? -8.367 2.885 13.25 1 93.81 93 GLY A C 1
ATOM 799 O O . GLY A 1 93 ? -9.055 2.787 14.266 1 93.81 93 GLY A O 1
ATOM 800 N N . GLY A 1 94 ? -8.555 2.076 12.203 1 93.44 94 GLY A N 1
ATOM 801 C CA . GLY A 1 94 ? -9.336 0.856 12.32 1 93.44 94 GLY A CA 1
ATOM 802 C C . GLY A 1 94 ? -10.781 1.029 11.867 1 93.44 94 GLY A C 1
ATOM 803 O O . GLY A 1 94 ? -11.539 0.058 11.812 1 93.44 94 GLY A O 1
ATOM 804 N N . SER A 1 95 ? -11.172 2.166 11.492 1 91.19 95 SER A N 1
ATOM 805 C CA . SER A 1 95 ? -12.547 2.436 11.109 1 91.19 95 SER A CA 1
ATOM 806 C C . SER A 1 95 ? -12.805 2.035 9.656 1 91.19 95 SER A C 1
ATOM 808 O O . SER A 1 95 ? -12.492 2.787 8.734 1 91.19 95 SER A O 1
ATOM 810 N N . LYS A 1 96 ? -13.469 0.95 9.484 1 90.5 96 LYS A N 1
ATOM 811 C CA . LYS A 1 96 ? -13.844 0.475 8.156 1 90.5 96 LYS A CA 1
ATOM 812 C C . LYS A 1 96 ? -14.852 1.41 7.5 1 90.5 96 LYS A C 1
ATOM 814 O O . LYS A 1 96 ? -14.812 1.629 6.289 1 90.5 96 LYS A O 1
ATOM 819 N N . VAL A 1 97 ? -15.625 1.998 8.312 1 86.94 97 VAL A N 1
ATOM 820 C CA . VAL A 1 97 ? -16.641 2.922 7.809 1 86.94 97 VAL A CA 1
ATOM 821 C C . VAL A 1 97 ? -15.961 4.164 7.234 1 86.94 97 VAL A C 1
ATOM 823 O O . VAL A 1 97 ? -16.359 4.668 6.18 1 86.94 97 VAL A O 1
ATOM 826 N N . ALA A 1 98 ? -14.961 4.66 7.941 1 90.12 98 ALA A N 1
ATOM 827 C CA . ALA A 1 98 ? -14.227 5.82 7.457 1 90.12 98 ALA A CA 1
ATOM 828 C C . ALA A 1 98 ? -13.602 5.547 6.09 1 90.12 98 ALA A C 1
ATOM 830 O O . ALA A 1 98 ? -13.594 6.418 5.215 1 90.12 98 ALA A O 1
ATOM 831 N N . LEU A 1 99 ? -13.133 4.309 5.891 1 92.44 99 LEU A N 1
ATOM 832 C CA . LEU A 1 99 ? -12.57 3.92 4.605 1 92.44 99 LEU A CA 1
ATOM 833 C C . LEU A 1 99 ? -13.625 3.961 3.508 1 92.44 99 LEU A C 1
ATOM 835 O O . LEU A 1 99 ? -13.391 4.508 2.43 1 92.44 99 LEU A O 1
ATOM 839 N N . ILE A 1 100 ? -14.719 3.43 3.838 1 88.25 100 ILE A N 1
ATOM 840 C CA . ILE A 1 100 ? -15.797 3.357 2.852 1 88.25 100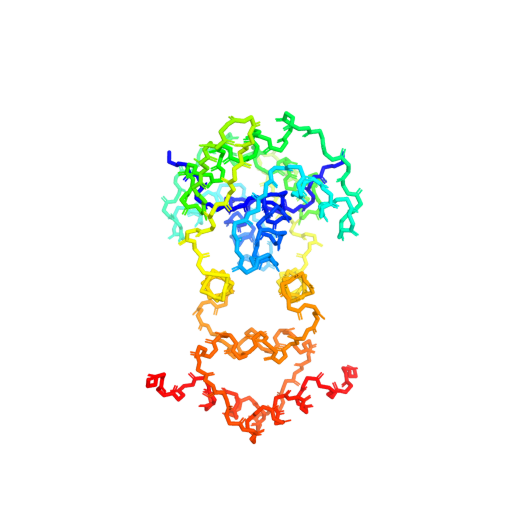 ILE A CA 1
ATOM 841 C C . ILE A 1 100 ? -16.234 4.77 2.465 1 88.25 100 ILE A C 1
ATOM 843 O O . ILE A 1 100 ? -16.484 5.047 1.289 1 88.25 100 ILE A O 1
ATOM 847 N N . LYS A 1 101 ? -16.281 5.594 3.434 1 87.56 101 LYS A N 1
ATOM 848 C CA . LYS A 1 101 ? -16.625 6.984 3.164 1 87.56 101 LYS A CA 1
ATOM 849 C C . LYS A 1 101 ? -15.609 7.641 2.236 1 87.56 101 LYS A C 1
ATOM 851 O O . LYS A 1 101 ? -15.977 8.398 1.337 1 87.56 101 LYS A O 1
ATOM 856 N N . ALA A 1 102 ? -14.445 7.312 2.48 1 89.69 102 ALA A N 1
ATOM 857 C CA . ALA A 1 102 ? -13.383 7.871 1.65 1 89.69 102 ALA A CA 1
ATOM 858 C C . ALA A 1 102 ? -13.492 7.375 0.211 1 89.69 102 ALA A C 1
ATOM 860 O O . ALA A 1 102 ? -13.312 8.148 -0.733 1 89.69 102 ALA A O 1
ATOM 861 N N . ILE A 1 103 ? -13.766 6.117 0.033 1 89.88 103 ILE A N 1
ATOM 862 C CA . ILE A 1 103 ? -13.898 5.516 -1.29 1 89.88 103 ILE A CA 1
ATOM 863 C C . ILE A 1 103 ? -15.055 6.176 -2.043 1 89.88 103 ILE A C 1
ATOM 865 O O . ILE A 1 103 ? -14.938 6.461 -3.238 1 89.88 103 ILE A O 1
ATOM 869 N N . LYS A 1 104 ? -16.031 6.406 -1.316 1 83.94 104 LYS A N 1
ATOM 870 C CA . LYS A 1 104 ? -17.203 7.012 -1.931 1 83.94 104 LYS A CA 1
ATOM 871 C C . LYS A 1 104 ? -16.938 8.445 -2.369 1 83.94 104 LYS A C 1
ATOM 873 O O . LYS A 1 104 ? -17.469 8.906 -3.379 1 83.94 104 LYS A O 1
ATOM 878 N N . GLY A 1 105 ? -16.031 9.109 -1.619 1 78.75 105 GLY A N 1
ATOM 879 C CA . GLY A 1 105 ? -15.641 10.461 -1.983 1 78.75 105 GLY A CA 1
ATOM 880 C C . GLY A 1 105 ? -16.688 11.5 -1.626 1 78.75 105 GLY A C 1
ATOM 881 O O . GLY A 1 105 ? -16.547 12.672 -1.981 1 78.75 105 GLY A O 1
ATOM 882 N N . LYS A 1 106 ? -17.812 11.117 -1.206 1 73.44 106 LYS A N 1
ATOM 883 C CA . LYS A 1 106 ? -18.859 12.031 -0.783 1 73.44 106 LYS A CA 1
ATOM 884 C C . LYS A 1 106 ? -19.406 11.648 0.59 1 73.44 106 LYS A C 1
ATOM 886 O O . LYS A 1 106 ? -19.156 10.539 1.074 1 73.44 106 LYS A O 1
ATOM 891 N N . LYS A 1 107 ? -20.094 12.688 1.038 1 76.25 107 LYS A N 1
ATOM 892 C CA . LYS A 1 107 ? -20.703 12.453 2.342 1 76.25 107 LYS A CA 1
ATOM 893 C C . LYS A 1 107 ? -21.797 11.391 2.252 1 76.25 107 LYS A C 1
ATOM 895 O O . LYS A 1 107 ? -22.547 11.344 1.28 1 76.25 107 LYS A O 1
ATOM 900 N N . LEU A 1 108 ? -21.656 10.398 3.064 1 79.88 108 LEU A N 1
ATOM 901 C CA . LEU A 1 108 ? -22.719 9.398 3.203 1 79.88 108 LEU A CA 1
ATOM 902 C C . LEU A 1 108 ? -23.844 9.922 4.086 1 79.88 108 LEU A C 1
ATOM 904 O O . LEU A 1 108 ? -23.609 10.695 5.016 1 79.88 108 LEU A O 1
ATOM 908 N N . THR A 1 109 ? -24.984 9.594 3.613 1 81.38 109 THR A N 1
ATOM 909 C CA . THR A 1 109 ? -26.078 9.906 4.523 1 81.38 109 THR A CA 1
ATOM 910 C C . THR A 1 109 ? -25.953 9.125 5.824 1 81.38 109 THR A C 1
ATOM 912 O O . THR A 1 109 ? -25.234 8.133 5.887 1 81.38 109 THR A O 1
ATOM 915 N N . LYS A 1 110 ? -26.609 9.727 6.793 1 86.12 110 LYS A N 1
ATOM 916 C CA . LYS A 1 110 ? -26.594 9.055 8.086 1 86.12 110 LYS A CA 1
ATOM 917 C C . LYS A 1 110 ? -27.125 7.625 7.965 1 86.12 110 LYS A C 1
ATOM 919 O O . LYS A 1 110 ? -26.625 6.711 8.617 1 86.12 110 LYS A O 1
ATOM 924 N N . GLU A 1 111 ? -28.094 7.441 7.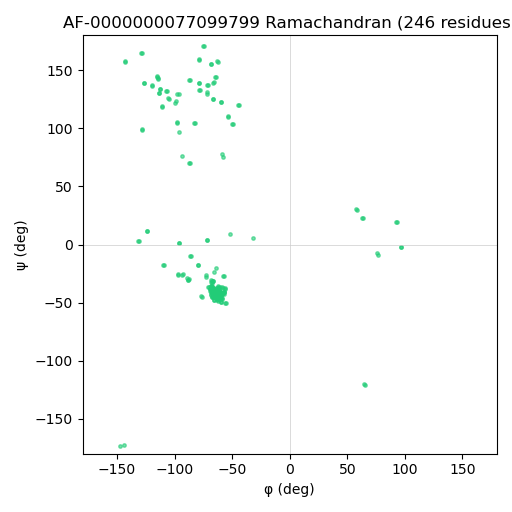18 1 83.75 111 GLU A N 1
ATOM 925 C CA . GLU A 1 111 ? -28.703 6.129 6.98 1 83.75 111 GLU A CA 1
ATOM 926 C C . GLU A 1 111 ? -27.719 5.152 6.352 1 83.75 111 GLU A C 1
ATOM 928 O O . GLU A 1 111 ? -27.609 4.004 6.785 1 83.75 111 GLU A O 1
ATOM 933 N N . LYS A 1 112 ? -27.016 5.637 5.395 1 81.75 112 LYS A N 1
ATOM 934 C CA . LYS A 1 112 ? -26.047 4.789 4.711 1 81.75 112 LYS A CA 1
ATOM 935 C C . LYS A 1 112 ? -24.875 4.445 5.633 1 81.75 112 LYS A C 1
ATOM 937 O O . LYS A 1 112 ? -24.406 3.309 5.648 1 81.75 112 LYS A O 1
ATOM 942 N N . GLU A 1 113 ? -24.5 5.414 6.352 1 84.44 113 GLU A N 1
ATOM 943 C CA . GLU A 1 113 ? -23.406 5.195 7.293 1 84.44 113 GLU A CA 1
ATOM 944 C C . GLU A 1 113 ? -23.766 4.141 8.336 1 84.44 113 GLU A C 1
ATOM 946 O O . GLU A 1 113 ? -22.969 3.266 8.648 1 84.44 113 GLU A O 1
ATOM 951 N N . GLU A 1 114 ? -24.953 4.293 8.852 1 84.56 114 GLU A N 1
ATOM 952 C CA . GLU A 1 114 ? -25.422 3.352 9.867 1 84.56 114 GLU A CA 1
ATOM 953 C C . GLU A 1 114 ? -25.531 1.939 9.297 1 84.56 114 GLU A C 1
ATOM 955 O O . GLU A 1 114 ? -25.219 0.964 9.984 1 84.56 114 GLU A O 1
ATOM 960 N N . TYR A 1 115 ? -25.953 1.883 8.156 1 81.81 115 TYR A N 1
ATOM 961 C CA . TYR A 1 115 ? -26.047 0.579 7.508 1 81.81 115 TYR A CA 1
ATOM 962 C C . TYR A 1 115 ? -24.672 -0.06 7.363 1 81.81 115 TYR A C 1
ATOM 964 O O . TYR A 1 115 ? -24.5 -1.246 7.656 1 81.81 115 TYR A O 1
ATOM 972 N N . LEU A 1 116 ? -23.719 0.704 6.965 1 81.81 116 LEU A N 1
ATOM 973 C CA . LEU A 1 116 ? -22.375 0.203 6.777 1 81.81 116 LEU A CA 1
ATOM 974 C C . LEU A 1 116 ? -21.766 -0.256 8.102 1 81.81 116 LEU A C 1
ATOM 976 O O . LEU A 1 116 ? -21.094 -1.283 8.156 1 81.81 116 LEU A O 1
ATOM 980 N N . ARG A 1 117 ? -22.078 0.512 9.07 1 82.81 117 ARG A N 1
ATOM 981 C CA . ARG A 1 117 ? -21.609 0.129 10.398 1 82.81 117 ARG A CA 1
ATOM 982 C C . ARG A 1 117 ? -22.156 -1.238 10.797 1 82.81 117 ARG A C 1
ATOM 984 O O . ARG A 1 117 ? -21.438 -2.059 11.367 1 82.81 117 ARG A O 1
ATOM 991 N N . LYS A 1 118 ? -23.406 -1.428 10.484 1 81.5 118 LYS A N 1
ATOM 992 C CA . LYS A 1 118 ? -24.031 -2.703 10.797 1 81.5 118 LYS A CA 1
ATOM 993 C C . LYS A 1 118 ? -23.391 -3.846 10.016 1 81.5 118 LYS A C 1
ATOM 995 O O . LYS A 1 118 ? -23.188 -4.938 10.555 1 81.5 118 LYS A O 1
ATOM 1000 N N . VAL A 1 119 ? -23.125 -3.568 8.859 1 77.5 119 VAL A N 1
ATOM 1001 C CA . VAL A 1 119 ? -22.516 -4.578 7.996 1 77.5 119 VAL A CA 1
ATOM 1002 C C . VAL A 1 119 ? -21.156 -4.984 8.547 1 77.5 119 VAL A C 1
ATOM 1004 O O . VAL A 1 119 ? -20.828 -6.172 8.609 1 77.5 119 VAL A O 1
ATOM 1007 N N . PHE A 1 120 ? -20.391 -4.047 9.039 1 79.88 120 PHE A N 1
ATOM 1008 C CA . PHE A 1 120 ? -19.016 -4.32 9.453 1 79.88 120 PHE A CA 1
ATOM 1009 C C . PHE A 1 120 ? -18.969 -4.789 10.898 1 79.88 120 PHE A C 1
ATOM 1011 O O . PHE A 1 120 ? -18.047 -5.496 11.297 1 79.88 120 PHE A O 1
ATOM 1018 N N . ASN A 1 121 ? -19.906 -4.344 11.688 1 73.56 121 ASN A N 1
ATOM 1019 C CA . ASN A 1 121 ? -19.922 -4.727 13.094 1 73.56 121 ASN A CA 1
ATOM 1020 C C . ASN A 1 121 ? -20.516 -6.117 13.289 1 73.56 121 ASN A C 1
ATOM 1022 O O . ASN A 1 121 ? -20.422 -6.691 14.375 1 73.56 121 ASN A O 1
ATOM 1026 N N . GLU A 1 122 ? -21.203 -6.547 12.289 1 68.12 122 GLU A N 1
ATOM 1027 C CA . GLU A 1 122 ? -21.734 -7.902 12.43 1 68.12 122 GLU A CA 1
ATOM 1028 C C . GLU A 1 122 ? -20.609 -8.914 12.625 1 68.12 122 GLU A C 1
ATOM 1030 O O . GLU A 1 122 ? -19.562 -8.812 11.984 1 68.12 122 GLU A O 1
ATOM 1035 N N . PRO A 1 123 ? -20.75 -9.641 13.82 1 57.22 123 PRO A N 1
ATOM 1036 C CA . PRO A 1 123 ? -19.719 -10.617 14.18 1 57.22 123 PRO A CA 1
ATOM 1037 C C . PRO A 1 123 ? -19.297 -11.484 12.992 1 57.22 123 PRO A C 1
ATOM 1039 O O . PRO A 1 123 ? -20.125 -11.82 12.141 1 57.22 123 PRO A O 1
ATOM 1042 N N . GLU A 1 124 ? -18.016 -11.43 12.625 1 54.31 124 GLU A N 1
ATOM 1043 C CA . GLU A 1 124 ? -17.422 -12.352 11.664 1 54.31 124 GLU A CA 1
ATOM 1044 C C . GLU A 1 124 ? -17.562 -13.797 12.125 1 54.31 124 GLU A C 1
ATOM 1046 O O . GLU A 1 124 ? -17.188 -14.133 13.25 1 54.31 124 GLU A O 1
ATOM 1051 N N . GLU A 1 125 ? -18.734 -14.492 12.07 1 44.16 125 GLU A N 1
ATOM 1052 C CA . GLU A 1 125 ? -18.734 -15.875 12.523 1 44.16 125 GLU A CA 1
ATOM 1053 C C . GLU A 1 125 ? -17.75 -16.719 11.727 1 44.16 125 GLU A C 1
ATOM 1055 O O . GLU A 1 125 ? -17.484 -16.438 10.562 1 44.16 125 GLU A O 1
ATOM 1060 N N . MET B 1 1 ? 12.898 7.598 -13.312 1 38.84 1 MET B N 1
ATOM 1061 C CA . MET B 1 1 ? 11.453 7.594 -13.148 1 38.84 1 MET B CA 1
ATOM 1062 C C . MET B 1 1 ? 11.062 7.453 -11.68 1 38.84 1 MET B C 1
ATOM 1064 O O . MET B 1 1 ? 11.258 6.391 -11.086 1 38.84 1 MET B O 1
ATOM 1068 N N . ILE B 1 2 ? 11.312 8.57 -10.773 1 49.34 2 ILE B N 1
ATOM 1069 C CA . ILE B 1 2 ? 11.258 8.562 -9.312 1 49.34 2 ILE B CA 1
ATOM 1070 C C . ILE B 1 2 ? 9.914 8.008 -8.852 1 49.34 2 ILE B C 1
ATOM 1072 O O . ILE B 1 2 ? 8.867 8.375 -9.391 1 49.34 2 ILE B O 1
ATOM 1076 N N . ASP B 1 3 ? 9.938 6.82 -8.266 1 65.25 3 ASP B N 1
ATOM 1077 C CA . ASP B 1 3 ? 8.719 6.285 -7.656 1 65.25 3 ASP B CA 1
ATOM 1078 C C . ASP B 1 3 ? 8.07 7.309 -6.723 1 65.25 3 ASP B C 1
ATOM 1080 O O . ASP B 1 3 ? 8.719 7.801 -5.797 1 65.25 3 ASP B O 1
ATOM 1084 N N . ARG B 1 4 ? 6.984 7.93 -7.211 1 81.81 4 ARG B N 1
ATOM 1085 C CA . ARG B 1 4 ? 6.316 9.008 -6.492 1 81.81 4 ARG B CA 1
ATOM 1086 C C . ARG B 1 4 ? 5.57 8.477 -5.273 1 81.81 4 ARG B C 1
ATOM 1088 O O . ARG B 1 4 ? 5.055 9.25 -4.465 1 81.81 4 ARG B O 1
ATOM 1095 N N . ASP B 1 5 ? 5.758 7.242 -5.121 1 90.19 5 ASP B N 1
ATOM 1096 C CA . ASP B 1 5 ? 5.031 6.672 -3.992 1 90.19 5 ASP B CA 1
ATOM 1097 C C . ASP B 1 5 ? 5.832 6.801 -2.699 1 90.19 5 ASP B C 1
ATOM 1099 O O . ASP B 1 5 ? 7.059 6.656 -2.705 1 90.19 5 ASP B O 1
ATOM 1103 N N . LEU B 1 6 ? 5.164 7.07 -1.646 1 95.56 6 LEU B N 1
ATOM 1104 C CA . LEU B 1 6 ? 5.809 7.145 -0.341 1 95.56 6 LEU B CA 1
ATOM 1105 C C . LEU B 1 6 ? 6.207 5.758 0.148 1 95.56 6 LEU B C 1
ATOM 1107 O O . LEU B 1 6 ? 5.438 4.801 0.015 1 95.56 6 LEU B O 1
ATOM 1111 N N . THR B 1 7 ? 7.367 5.668 0.689 1 92.06 7 THR B N 1
ATOM 1112 C CA . THR B 1 7 ? 7.758 4.453 1.396 1 92.06 7 THR B CA 1
ATOM 1113 C C . THR B 1 7 ? 7.062 4.375 2.754 1 92.06 7 THR B C 1
ATOM 1115 O O . THR B 1 7 ? 6.441 5.34 3.197 1 92.06 7 THR B O 1
ATOM 1118 N N . ASN B 1 8 ? 7.18 3.273 3.379 1 91.75 8 ASN B N 1
ATOM 1119 C CA . ASN B 1 8 ? 6.559 3.098 4.688 1 91.75 8 ASN B CA 1
ATOM 1120 C C . ASN B 1 8 ? 7.059 4.133 5.691 1 91.75 8 ASN B C 1
ATOM 1122 O O . ASN B 1 8 ? 6.266 4.727 6.426 1 91.75 8 ASN B O 1
ATOM 1126 N N . ARG B 1 9 ? 8.312 4.391 5.672 1 93.25 9 ARG B N 1
ATOM 1127 C CA . ARG B 1 9 ? 8.891 5.359 6.594 1 93.25 9 ARG B CA 1
ATOM 1128 C C . ARG B 1 9 ? 8.422 6.773 6.27 1 93.25 9 ARG B C 1
ATOM 1130 O O . ARG B 1 9 ? 8.141 7.562 7.176 1 93.25 9 ARG B O 1
ATOM 1137 N N . GLU B 1 10 ? 8.312 7.023 5.008 1 96.81 10 GLU B N 1
ATOM 1138 C CA . GLU B 1 10 ? 7.852 8.352 4.598 1 96.81 10 GLU B CA 1
ATOM 1139 C C . GLU B 1 10 ? 6.395 8.57 4.98 1 96.81 10 GLU B C 1
ATOM 1141 O O . GLU B 1 10 ? 5.996 9.695 5.312 1 96.81 10 GLU B O 1
ATOM 1146 N N . LYS B 1 11 ? 5.68 7.512 4.949 1 97 11 LYS B N 1
ATOM 1147 C CA . LYS B 1 11 ? 4.285 7.609 5.367 1 97 11 LYS B CA 1
ATOM 1148 C C . LYS B 1 11 ? 4.18 8.016 6.836 1 97 11 LYS B C 1
ATOM 1150 O O . LYS B 1 11 ? 3.295 8.789 7.207 1 97 11 LYS B O 1
ATOM 1155 N N . LEU B 1 12 ? 5.066 7.48 7.645 1 96.88 12 LEU B N 1
ATOM 1156 C CA . LEU B 1 12 ? 5.09 7.875 9.047 1 96.88 12 LEU B CA 1
ATOM 1157 C C . LEU B 1 12 ? 5.328 9.375 9.188 1 96.88 12 LEU B C 1
ATOM 1159 O O . LEU B 1 12 ? 4.656 10.039 9.984 1 96.88 12 LEU B O 1
ATOM 1163 N N . ILE B 1 13 ? 6.219 9.828 8.398 1 97.31 13 ILE B N 1
ATOM 1164 C CA . ILE B 1 13 ? 6.566 11.242 8.438 1 97.31 13 ILE B CA 1
ATOM 1165 C C . ILE B 1 13 ? 5.371 12.078 7.992 1 97.31 13 ILE B C 1
ATOM 1167 O O . ILE B 1 13 ? 5.004 13.047 8.656 1 97.31 13 ILE B O 1
ATOM 1171 N N . MET B 1 14 ? 4.742 11.664 6.938 1 97.06 14 MET B N 1
ATOM 1172 C CA . MET B 1 14 ? 3.625 12.438 6.402 1 97.06 14 MET B CA 1
ATOM 1173 C C . MET B 1 14 ? 2.43 12.398 7.348 1 97.06 14 MET B C 1
ATOM 1175 O O . MET B 1 14 ? 1.684 13.375 7.453 1 97.06 14 MET B O 1
ATOM 1179 N N . LYS B 1 15 ? 2.246 11.305 7.977 1 96.5 15 LYS B N 1
ATOM 1180 C CA . LYS B 1 15 ? 1.199 11.25 8.992 1 96.5 15 LYS B CA 1
ATOM 1181 C C . LYS B 1 15 ? 1.417 12.32 10.062 1 96.5 15 LYS B C 1
ATOM 1183 O O . LYS B 1 15 ? 0.463 12.953 10.516 1 96.5 15 LYS B O 1
ATOM 1188 N N . CYS B 1 16 ? 2.65 12.508 10.461 1 96.56 16 CYS B N 1
ATOM 1189 C CA . CYS B 1 16 ? 2.977 13.523 11.453 1 96.56 16 CYS B CA 1
ATOM 1190 C C . CYS B 1 16 ? 2.752 14.922 10.891 1 96.56 16 CYS B C 1
ATOM 1192 O O . CYS B 1 16 ? 2.217 15.797 11.578 1 96.56 16 CYS B O 1
ATOM 1194 N N . VAL B 1 17 ? 3.127 15.141 9.68 1 96.56 17 VAL B N 1
ATOM 1195 C CA . VAL B 1 17 ? 2.969 16.438 9.031 1 96.56 17 VAL B CA 1
ATOM 1196 C C . VAL B 1 17 ? 1.485 16.781 8.922 1 96.56 17 VAL B C 1
ATOM 1198 O O . VAL B 1 17 ? 1.078 17.906 9.242 1 96.56 17 VAL B O 1
ATOM 1201 N N . TRP B 1 18 ? 0.685 15.828 8.516 1 96.12 18 TRP B N 1
ATOM 1202 C CA . TRP B 1 18 ? -0.741 16.047 8.289 1 96.12 18 TRP B CA 1
ATOM 1203 C C . TRP B 1 18 ? -1.486 16.203 9.609 1 96.12 18 TRP B C 1
ATOM 1205 O O . TRP B 1 18 ? -2.545 16.828 9.664 1 96.12 18 TRP B O 1
ATOM 1215 N N . ALA B 1 19 ? -0.919 15.586 10.539 1 92.5 19 ALA B N 1
ATOM 1216 C CA . ALA B 1 19 ? -1.556 15.688 11.852 1 92.5 19 ALA B CA 1
ATOM 1217 C C . ALA B 1 19 ? -1.53 17.125 12.359 1 92.5 19 ALA B C 1
ATOM 1219 O O . ALA B 1 19 ? -2.354 17.516 13.195 1 92.5 19 ALA B O 1
ATOM 1220 N N . GLU B 1 20 ? -0.498 17.75 11.625 1 83.38 20 GLU B N 1
ATOM 1221 C CA . GLU B 1 20 ? -0.388 19.156 12 1 83.38 20 GLU B CA 1
ATOM 1222 C C . GLU B 1 20 ? -1.155 20.047 11.023 1 83.38 20 GLU B C 1
ATOM 1224 O O . GLU B 1 20 ? -1.179 19.781 9.82 1 83.38 20 GLU B O 1
ATOM 1229 N N . ASN B 1 21 ? -2.258 20.469 11.18 1 73.81 21 ASN B N 1
ATOM 1230 C CA . ASN B 1 21 ? -3.088 21.281 10.312 1 73.81 21 ASN B CA 1
ATOM 1231 C C . ASN B 1 21 ? -2.342 22.531 9.844 1 73.81 21 ASN B C 1
ATOM 1233 O O . ASN B 1 21 ? -2.943 23.438 9.273 1 73.81 21 ASN B O 1
ATOM 1237 N N . ARG B 1 22 ? -1.067 22.703 10.07 1 82.94 22 ARG B N 1
ATOM 1238 C CA . ARG B 1 22 ? -0.231 23.844 9.703 1 82.94 22 ARG B CA 1
ATOM 1239 C C . ARG B 1 22 ? 1.193 23.391 9.391 1 82.94 22 ARG B C 1
ATOM 1241 O O . ARG B 1 22 ? 1.467 22.203 9.289 1 82.94 22 ARG B O 1
ATOM 1248 N N . GLU B 1 23 ? 2.082 24.359 9.18 1 92.62 23 GLU B N 1
ATOM 1249 C CA . GLU B 1 23 ? 3.506 24.078 9.016 1 92.62 23 GLU B CA 1
ATOM 1250 C C . GLU B 1 23 ? 4.105 23.484 10.289 1 92.62 23 GLU B C 1
ATOM 1252 O O . GLU B 1 23 ? 3.623 23.75 11.391 1 92.62 23 GLU B O 1
ATOM 1257 N N . ILE B 1 24 ? 5.035 22.578 10.117 1 95.75 24 ILE B N 1
ATOM 1258 C CA . ILE B 1 24 ? 5.703 21.938 11.25 1 95.75 24 ILE B CA 1
ATOM 1259 C C . ILE B 1 24 ? 7.215 22.078 11.102 1 95.75 24 ILE B C 1
ATOM 1261 O O . ILE B 1 24 ? 7.75 21.953 9.992 1 95.75 24 ILE B O 1
ATOM 1265 N N . SER B 1 25 ? 7.879 22.359 12.227 1 96.12 25 SER B N 1
ATOM 1266 C CA . SER B 1 25 ? 9.336 22.406 12.188 1 96.12 25 SER B CA 1
ATOM 1267 C C . SER B 1 25 ? 9.938 21 12.203 1 96.12 25 SER B C 1
ATOM 1269 O O . SER B 1 25 ? 9.281 20.047 12.633 1 96.12 25 SER B O 1
ATOM 1271 N N . ILE B 1 26 ? 11.164 20.875 11.758 1 95.75 26 ILE B N 1
ATOM 1272 C CA . ILE B 1 26 ? 11.828 19.578 11.758 1 95.75 26 ILE B CA 1
ATOM 1273 C C . ILE B 1 26 ? 11.938 19.047 13.18 1 95.75 26 ILE B C 1
ATOM 1275 O O . ILE B 1 26 ? 11.766 17.844 13.422 1 95.75 26 ILE B O 1
ATOM 1279 N N . GLN B 1 27 ? 12.18 19.953 14.141 1 95.69 27 GLN B N 1
ATOM 1280 C CA . GLN B 1 27 ? 12.266 19.562 15.539 1 95.69 27 GLN B CA 1
ATOM 1281 C C . GLN B 1 27 ? 10.938 18.984 16.031 1 95.69 27 GLN B C 1
ATOM 1283 O O . GLN B 1 27 ? 10.906 17.938 16.656 1 95.69 27 GLN B O 1
ATOM 1288 N N . ASP B 1 28 ? 9.891 19.734 15.727 1 95.75 28 ASP B N 1
ATOM 1289 C CA . ASP B 1 28 ? 8.562 19.281 16.125 1 95.75 28 ASP B CA 1
ATOM 1290 C C . ASP B 1 28 ? 8.219 17.953 15.453 1 95.75 28 ASP B C 1
ATOM 1292 O O . ASP B 1 28 ? 7.555 17.094 16.047 1 95.75 28 ASP B O 1
ATOM 1296 N N . LEU B 1 29 ? 8.656 17.844 14.25 1 97 29 LEU B N 1
ATOM 1297 C CA . LEU B 1 29 ? 8.438 16.594 13.523 1 97 29 LEU B CA 1
ATOM 1298 C C . LEU B 1 29 ? 9.125 15.422 14.219 1 97 29 LEU B C 1
ATOM 1300 O O . LEU B 1 29 ? 8.523 14.359 14.398 1 97 29 LEU B O 1
ATOM 1304 N N . GLN B 1 30 ? 10.359 15.648 14.633 1 97.62 30 GLN B N 1
ATOM 1305 C CA . GLN B 1 30 ? 11.094 14.609 15.352 1 97.62 30 GLN B CA 1
ATOM 1306 C C . GLN B 1 30 ? 10.367 14.203 16.625 1 97.62 30 GLN B C 1
ATOM 1308 O O . GLN B 1 30 ? 10.234 13.016 16.922 1 97.62 30 GLN B O 1
ATOM 1313 N N . ASP B 1 31 ? 9.867 15.188 17.359 1 97.12 31 ASP B N 1
ATOM 1314 C CA . ASP B 1 31 ? 9.133 14.922 18.594 1 97.12 31 ASP B CA 1
ATOM 1315 C C . ASP B 1 31 ? 7.871 14.109 18.312 1 97.12 31 ASP B C 1
ATOM 1317 O O . ASP B 1 31 ? 7.566 13.164 19.047 1 97.12 31 ASP B O 1
ATOM 1321 N N . LYS B 1 32 ? 7.211 14.422 17.281 1 96.38 32 LYS B N 1
ATOM 1322 C CA . LYS B 1 32 ? 5.973 13.734 16.938 1 96.38 32 LYS B CA 1
ATOM 1323 C C . LYS B 1 32 ? 6.246 12.297 16.5 1 96.38 32 LYS B C 1
ATOM 1325 O O . LYS B 1 32 ? 5.484 11.391 16.844 1 96.38 32 LYS B O 1
ATOM 1330 N N . LEU B 1 33 ? 7.328 12.109 15.781 1 97.5 33 LEU B N 1
ATOM 1331 C CA . LEU B 1 33 ? 7.711 10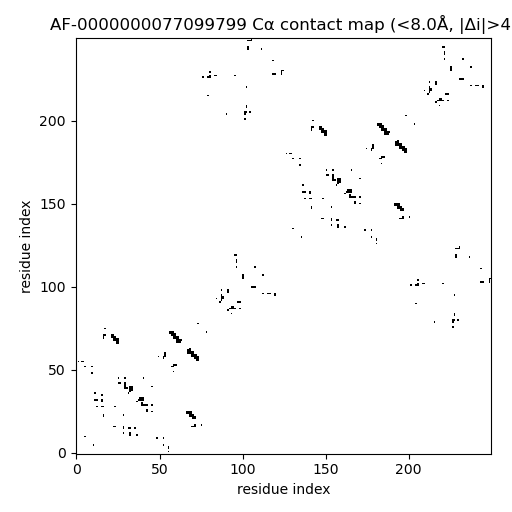.766 15.359 1 97.5 33 LEU B CA 1
ATOM 1332 C C . LEU B 1 33 ? 7.984 9.875 16.562 1 97.5 33 LEU B C 1
ATOM 1334 O O . LEU B 1 33 ? 7.586 8.711 16.578 1 97.5 33 LEU B O 1
ATOM 1338 N N . LYS B 1 34 ? 8.609 10.477 17.516 1 97.75 34 LYS B N 1
ATOM 1339 C CA . LYS B 1 34 ? 8.891 9.742 18.75 1 97.75 34 LYS B CA 1
ATOM 1340 C C . LYS B 1 34 ? 7.602 9.438 19.5 1 97.75 34 LYS B C 1
ATOM 1342 O O . LYS B 1 34 ? 7.391 8.312 19.953 1 97.75 34 LYS B O 1
ATOM 1347 N N . GLU B 1 35 ? 6.711 10.398 19.641 1 96.81 35 GLU B N 1
ATOM 1348 C CA . GLU B 1 35 ? 5.469 10.281 20.406 1 96.81 35 GLU B CA 1
ATOM 1349 C C . GLU B 1 35 ? 4.516 9.281 19.75 1 96.81 35 GLU B C 1
ATOM 1351 O O . GLU B 1 35 ? 3.957 8.422 20.438 1 96.81 35 GLU B O 1
ATOM 1356 N N . MET B 1 36 ? 4.398 9.391 18.469 1 94.94 36 MET B N 1
ATOM 1357 C CA . MET B 1 36 ? 3.352 8.641 17.781 1 94.94 36 MET B CA 1
ATOM 1358 C C . MET B 1 36 ? 3.846 7.254 17.391 1 94.94 36 MET B C 1
ATOM 1360 O O . MET B 1 36 ? 3.062 6.301 17.344 1 94.94 36 MET B O 1
ATOM 1364 N N . PHE B 1 37 ? 5.207 7.133 17.109 1 96 37 PHE B N 1
ATOM 1365 C CA . PHE B 1 37 ? 5.664 5.883 16.516 1 96 37 PHE B CA 1
ATOM 1366 C C . PHE B 1 37 ? 6.883 5.344 17.266 1 96 37 PHE B C 1
ATOM 1368 O O . PHE B 1 37 ? 7.496 4.367 16.828 1 96 37 PHE B O 1
ATOM 1375 N N . ASP B 1 38 ? 7.312 5.98 18.312 1 97.31 38 ASP B N 1
ATOM 1376 C CA . ASP B 1 38 ? 8.484 5.598 19.094 1 97.31 38 ASP B CA 1
ATOM 1377 C C . ASP B 1 38 ? 9.734 5.559 18.219 1 97.31 38 ASP B C 1
ATOM 1379 O O . ASP B 1 38 ? 10.586 4.68 18.375 1 97.31 38 ASP B O 1
ATOM 1383 N N . TRP B 1 39 ? 9.727 6.387 17.203 1 96.69 39 TRP B N 1
ATOM 1384 C CA . TRP B 1 39 ? 10.875 6.539 16.312 1 96.69 39 TRP B CA 1
ATOM 1385 C C . TRP B 1 39 ? 11.711 7.746 16.703 1 96.69 39 TRP B C 1
ATOM 1387 O O . TRP B 1 39 ? 11.344 8.891 16.438 1 96.69 39 TRP B O 1
ATOM 1397 N N . ASP B 1 40 ? 12.859 7.457 17.312 1 96.75 40 ASP B N 1
ATOM 1398 C CA . ASP B 1 40 ? 13.781 8.516 17.703 1 96.75 40 ASP B CA 1
ATOM 1399 C C . ASP B 1 40 ? 14.742 8.859 16.578 1 96.75 40 ASP B C 1
ATOM 1401 O O . ASP B 1 40 ? 15.945 8.594 16.672 1 96.75 40 ASP B O 1
ATOM 1405 N N . ALA B 1 41 ? 14.25 9.469 15.516 1 96 41 ALA B N 1
ATOM 1406 C CA . ALA B 1 41 ? 15.016 9.719 14.297 1 96 41 ALA B CA 1
ATOM 1407 C C . ALA B 1 41 ? 15.945 10.914 14.477 1 96 41 ALA B C 1
ATOM 1409 O O . ALA B 1 41 ? 15.531 11.969 14.961 1 96 41 ALA B O 1
ATOM 1410 N N . LYS B 1 42 ? 17.094 10.742 14.094 1 96.31 42 LYS B N 1
ATOM 1411 C CA . LYS B 1 42 ? 18.031 11.859 14.078 1 96.31 42 LYS B CA 1
ATOM 1412 C C . LYS B 1 42 ? 17.656 12.891 13.016 1 96.31 42 LYS B C 1
ATOM 1414 O O . LYS B 1 42 ? 17.031 12.547 12.016 1 96.31 42 LYS B O 1
ATOM 1419 N N . ARG B 1 43 ? 18.125 14.047 13.32 1 95.06 43 ARG B N 1
ATOM 1420 C CA . ARG B 1 43 ? 17.812 15.141 12.406 1 95.06 43 ARG B CA 1
ATOM 1421 C C . ARG B 1 43 ? 18.297 14.812 10.992 1 95.06 43 ARG B C 1
ATOM 1423 O O . ARG B 1 43 ? 17.578 15.047 10.016 1 95.06 43 ARG B O 1
ATOM 1430 N N . SER B 1 44 ? 19.391 14.305 10.797 1 95.12 44 SER B N 1
ATOM 1431 C CA . SER B 1 44 ? 19.969 13.977 9.492 1 95.12 44 SER B CA 1
ATOM 1432 C C . SER B 1 44 ? 19.125 12.938 8.758 1 95.12 44 SER B C 1
ATOM 1434 O O . SER B 1 44 ? 18.969 13.008 7.539 1 95.12 44 SER B O 1
ATOM 1436 N N . THR B 1 45 ? 18.609 12.016 9.516 1 95.19 45 THR B N 1
ATOM 1437 C CA . THR B 1 45 ? 17.75 10.969 8.961 1 95.19 45 THR B CA 1
ATOM 1438 C C . THR B 1 45 ? 16.453 11.562 8.422 1 95.19 45 THR B C 1
ATOM 1440 O O . THR B 1 45 ? 16.047 11.25 7.301 1 95.19 45 THR B O 1
ATOM 1443 N N . VAL B 1 46 ? 15.914 12.383 9.266 1 96.81 46 VAL B N 1
ATOM 1444 C CA . VAL B 1 46 ? 14.664 13.031 8.875 1 96.81 46 VAL B CA 1
ATOM 1445 C C . VAL B 1 46 ? 14.891 13.883 7.629 1 96.81 46 VAL B C 1
ATOM 1447 O O . VAL B 1 46 ? 14.094 13.836 6.688 1 96.81 46 VAL B O 1
ATOM 1450 N N . ARG B 1 47 ? 15.961 14.562 7.586 1 95.12 47 ARG B N 1
ATOM 1451 C CA . ARG B 1 47 ? 16.266 15.43 6.453 1 95.12 47 ARG B CA 1
ATOM 1452 C C . ARG B 1 47 ? 16.391 14.625 5.164 1 95.12 47 ARG B C 1
ATOM 1454 O O . ARG B 1 47 ? 15.93 15.062 4.105 1 95.12 47 ARG B O 1
ATOM 1461 N N . THR B 1 48 ? 17 13.555 5.312 1 95.88 48 THR B N 1
ATOM 1462 C CA . THR B 1 48 ? 17.156 12.695 4.145 1 95.88 48 THR B CA 1
ATOM 1463 C C . THR B 1 48 ? 15.797 12.312 3.564 1 95.88 48 THR B C 1
ATOM 1465 O O . THR B 1 48 ? 15.586 12.391 2.354 1 95.88 48 THR B O 1
ATOM 1468 N N . PHE B 1 49 ? 14.945 11.938 4.426 1 96.81 49 PHE B N 1
ATOM 1469 C CA . PHE B 1 49 ? 13.617 11.562 3.971 1 96.81 49 PHE B CA 1
ATOM 1470 C C . PHE B 1 49 ? 12.867 12.773 3.42 1 96.81 49 PHE B C 1
ATOM 1472 O O . PHE B 1 49 ? 12.141 12.664 2.436 1 96.81 49 PHE B O 1
ATOM 1479 N N . LEU B 1 50 ? 13.094 13.906 4.051 1 97.5 50 LEU B N 1
ATOM 1480 C CA . LEU B 1 50 ? 12.359 15.109 3.656 1 97.5 50 LEU B CA 1
ATOM 1481 C C . LEU B 1 50 ? 12.758 15.555 2.252 1 97.5 50 LEU B C 1
ATOM 1483 O O . LEU B 1 50 ? 11.922 16.031 1.486 1 97.5 50 LEU B O 1
ATOM 1487 N N . THR B 1 51 ? 13.992 15.414 1.932 1 96.38 51 THR B N 1
ATOM 1488 C CA . THR B 1 51 ? 14.438 15.711 0.577 1 96.38 51 THR B CA 1
ATOM 1489 C C . THR B 1 51 ? 13.719 14.836 -0.441 1 96.38 51 THR B C 1
ATOM 1491 O O . THR B 1 51 ? 13.25 15.328 -1.474 1 96.38 51 THR B O 1
ATOM 1494 N N . SER B 1 52 ? 13.602 13.625 -0.115 1 96.69 52 SER B N 1
ATOM 1495 C CA . SER B 1 52 ? 12.898 12.688 -0.979 1 96.69 52 SER B CA 1
ATOM 1496 C C . SER B 1 52 ? 11.414 13.023 -1.072 1 96.69 52 SER B C 1
ATOM 1498 O O . SER B 1 52 ? 10.844 13.031 -2.164 1 96.69 52 SER B O 1
ATOM 1500 N N . ILE B 1 53 ? 10.844 13.312 0.024 1 97.75 53 ILE B N 1
ATOM 1501 C CA . ILE B 1 53 ? 9.422 13.617 0.095 1 97.75 53 ILE B CA 1
ATOM 1502 C C . ILE B 1 53 ? 9.125 14.906 -0.671 1 97.75 53 ILE B C 1
ATOM 1504 O O . ILE B 1 53 ? 8.133 14.992 -1.396 1 97.75 53 ILE B O 1
ATOM 1508 N N . GLU B 1 54 ? 9.977 15.867 -0.518 1 97.62 54 GLU B N 1
ATOM 1509 C CA . GLU B 1 54 ? 9.828 17.109 -1.259 1 97.62 54 GLU B CA 1
ATOM 1510 C C . GLU B 1 54 ? 9.961 16.891 -2.762 1 97.62 54 GLU B C 1
ATOM 1512 O O . GLU B 1 54 ? 9.18 17.438 -3.549 1 97.62 54 GLU B O 1
ATOM 1517 N N . GLY B 1 55 ? 10.938 16.094 -3.088 1 96.88 55 GLY B N 1
ATOM 1518 C CA . GLY B 1 55 ? 11.117 15.75 -4.488 1 96.88 55 GLY B CA 1
ATOM 1519 C C . GLY B 1 55 ? 9.891 15.094 -5.094 1 96.88 55 GLY B C 1
ATOM 1520 O O . GLY B 1 55 ? 9.617 15.25 -6.289 1 96.88 55 GLY B O 1
ATOM 1521 N N . LYS B 1 56 ? 9.125 14.445 -4.23 1 96.56 56 LYS B N 1
ATOM 1522 C CA . LYS B 1 56 ? 7.914 13.758 -4.676 1 96.56 56 LYS B CA 1
ATOM 1523 C C . LYS B 1 56 ? 6.723 14.711 -4.707 1 96.56 56 LYS B C 1
ATOM 1525 O O . LYS B 1 56 ? 5.637 14.336 -5.16 1 96.56 56 LYS B O 1
ATOM 1530 N N . GLY B 1 57 ? 6.891 15.898 -4.168 1 96.94 57 GLY B N 1
ATOM 1531 C CA . GLY B 1 57 ? 5.871 16.922 -4.289 1 96.94 57 GLY B CA 1
ATOM 1532 C C . GLY B 1 57 ? 4.895 16.938 -3.129 1 96.94 57 GLY B C 1
ATOM 1533 O O . GLY B 1 57 ? 3.824 17.547 -3.219 1 96.94 57 GLY B O 1
ATOM 1534 N N . PHE B 1 58 ? 5.277 16.344 -2.008 1 97.12 58 PHE B N 1
ATOM 1535 C CA . PHE B 1 58 ? 4.324 16.219 -0.909 1 97.12 58 PHE B CA 1
ATOM 1536 C C . PHE B 1 58 ? 4.469 17.391 0.061 1 97.12 58 PHE B C 1
ATOM 1538 O O . PHE B 1 58 ? 3.516 17.75 0.756 1 97.12 58 PHE B O 1
ATOM 1545 N N . VAL B 1 59 ? 5.73 17.984 0.084 1 97.06 59 VAL B N 1
ATOM 1546 C CA . VAL B 1 59 ? 5.965 19.078 1.014 1 97.06 59 VAL B CA 1
ATOM 1547 C C . VAL B 1 59 ? 6.879 20.125 0.367 1 97.06 59 VAL B C 1
ATOM 1549 O O . VAL B 1 59 ? 7.555 19.828 -0.624 1 97.06 59 VAL B O 1
ATOM 1552 N N . LYS B 1 60 ? 6.773 21.25 0.879 1 97.31 60 LYS B N 1
ATOM 1553 C CA . LYS B 1 60 ? 7.766 22.297 0.646 1 97.31 60 LYS B CA 1
ATOM 1554 C C . LYS B 1 60 ? 8.523 22.641 1.928 1 97.31 60 LYS B C 1
ATOM 1556 O O . LYS B 1 60 ? 7.918 22.812 2.986 1 97.31 60 LYS B O 1
ATOM 1561 N N . ILE B 1 61 ? 9.812 22.656 1.795 1 96.38 61 ILE B N 1
ATOM 1562 C CA . ILE B 1 61 ? 10.648 22.984 2.941 1 96.38 61 ILE B CA 1
ATOM 1563 C C . ILE B 1 61 ? 11.086 24.453 2.848 1 96.38 61 ILE B C 1
ATOM 1565 O O . ILE B 1 61 ? 11.656 24.875 1.839 1 96.38 61 ILE B O 1
ATOM 1569 N N . GLU B 1 62 ? 10.75 25.172 3.844 1 95.38 62 GLU B N 1
ATOM 1570 C CA . GLU B 1 62 ? 11.117 26.578 3.895 1 95.38 62 GLU B CA 1
ATOM 1571 C C . GLU B 1 62 ? 12 26.875 5.102 1 95.38 62 GLU B C 1
ATOM 1573 O O . GLU B 1 62 ? 11.703 26.453 6.219 1 95.38 62 GLU B O 1
ATOM 1578 N N . ARG B 1 63 ? 12.984 27.625 4.812 1 94.19 63 ARG B N 1
ATOM 1579 C CA . ARG B 1 63 ? 13.891 28.016 5.887 1 94.19 63 ARG B CA 1
ATOM 1580 C C . ARG B 1 63 ? 13.523 29.375 6.445 1 94.19 63 ARG B C 1
ATOM 1582 O O . ARG B 1 63 ? 13.297 30.328 5.688 1 94.19 63 ARG B O 1
ATOM 1589 N N . ARG B 1 64 ? 13.422 29.375 7.73 1 93.38 64 ARG B N 1
ATOM 1590 C CA . ARG B 1 64 ? 13.234 30.625 8.469 1 93.38 64 ARG B CA 1
ATOM 1591 C C . ARG B 1 64 ? 14.25 30.75 9.594 1 93.38 64 ARG B C 1
ATOM 1593 O O . ARG B 1 64 ? 14.047 30.219 10.695 1 93.38 64 ARG B O 1
ATOM 1600 N N . GLY B 1 65 ? 15.32 31.547 9.281 1 93.69 65 GLY B N 1
ATOM 1601 C CA . GLY B 1 65 ? 16.422 31.594 10.234 1 93.69 65 GLY B CA 1
ATOM 1602 C C . GLY B 1 65 ? 17.125 30.266 10.383 1 93.69 65 GLY B C 1
ATOM 1603 O O . GLY B 1 65 ? 17.578 29.672 9.391 1 93.69 65 GLY B O 1
ATOM 1604 N N . ARG B 1 66 ? 17.141 29.719 11.602 1 91.94 66 ARG B N 1
ATOM 1605 C CA . ARG B 1 66 ? 17.844 28.469 11.875 1 91.94 66 ARG B CA 1
ATOM 1606 C C . ARG B 1 66 ? 16.875 27.281 11.82 1 91.94 66 ARG B C 1
ATOM 1608 O O . ARG B 1 66 ? 17.281 26.141 11.977 1 91.94 66 ARG B O 1
ATOM 1615 N N . PHE B 1 67 ? 15.656 27.625 11.516 1 92.56 67 PHE B N 1
ATOM 1616 C CA . PHE B 1 67 ? 14.664 26.562 11.547 1 92.56 67 PHE B CA 1
ATOM 1617 C C . PHE B 1 67 ? 14.117 26.297 10.156 1 92.56 67 PHE B C 1
ATOM 1619 O O . PHE B 1 67 ? 14.047 27.203 9.32 1 92.56 67 PHE B O 1
ATOM 1626 N N . SER B 1 68 ? 13.867 25.016 9.898 1 95.38 68 SER B N 1
ATOM 1627 C CA . SER B 1 68 ? 13.195 24.578 8.68 1 95.38 68 SER B CA 1
ATOM 1628 C C . SER B 1 68 ? 11.773 24.125 8.961 1 95.38 68 SER B C 1
ATOM 1630 O O . SER B 1 68 ? 11.531 23.375 9.914 1 95.38 68 SER B O 1
ATOM 1632 N N . TYR B 1 69 ? 10.898 24.641 8.141 1 96 69 TYR B N 1
ATOM 1633 C CA . TYR B 1 69 ? 9.484 24.297 8.281 1 96 69 TYR B CA 1
ATOM 1634 C C . TYR B 1 69 ? 8.977 23.531 7.066 1 96 69 TYR B C 1
ATOM 1636 O O . TYR B 1 69 ? 9.398 23.812 5.938 1 96 69 TYR B O 1
ATOM 1644 N N . LEU B 1 70 ? 8.094 22.625 7.363 1 96.88 70 LEU B N 1
ATOM 1645 C CA . LEU B 1 70 ? 7.469 21.812 6.324 1 96.88 70 LEU B CA 1
ATOM 1646 C C . LEU B 1 70 ? 6.027 22.25 6.086 1 96.88 70 LEU B C 1
ATOM 1648 O O . LEU B 1 70 ? 5.23 22.312 7.027 1 96.88 70 LEU B O 1
ATOM 1652 N N . LYS B 1 71 ? 5.762 22.531 4.875 1 95.69 71 LYS B N 1
ATOM 1653 C CA . LYS B 1 71 ? 4.398 22.828 4.449 1 95.69 71 LYS B CA 1
ATOM 1654 C C . LYS B 1 71 ? 3.852 21.719 3.553 1 95.69 71 LYS B C 1
ATOM 1656 O O . LYS B 1 71 ? 4.402 21.453 2.482 1 95.69 71 LYS B O 1
ATOM 1661 N N . PRO B 1 72 ? 2.777 21.094 4.039 1 96.31 72 PRO B N 1
ATOM 1662 C CA . PRO B 1 72 ? 2.209 20.062 3.168 1 96.31 72 PRO B CA 1
ATOM 1663 C C . PRO B 1 72 ? 1.631 20.641 1.875 1 96.31 72 PRO B C 1
ATOM 1665 O O . PRO B 1 72 ? 0.996 21.703 1.893 1 96.31 72 PRO B O 1
ATOM 1668 N N . LEU B 1 73 ? 1.849 19.938 0.753 1 96.12 73 LEU B N 1
ATOM 1669 C CA . LEU B 1 73 ? 1.361 20.375 -0.553 1 96.12 73 LEU B CA 1
ATOM 1670 C C . LEU B 1 73 ? 0.237 19.469 -1.041 1 96.12 73 LEU B C 1
ATOM 1672 O O . LEU B 1 73 ? -0.501 19.828 -1.961 1 96.12 73 LEU B O 1
ATOM 1676 N N . VAL B 1 74 ? 0.109 18.312 -0.469 1 95.69 74 VAL B N 1
ATOM 1677 C CA . VAL B 1 74 ? -0.926 17.344 -0.826 1 95.69 74 VAL B CA 1
ATOM 1678 C C . VAL B 1 74 ? -1.903 17.188 0.336 1 95.69 74 VAL B C 1
ATOM 1680 O O . VAL B 1 74 ? -1.489 17.078 1.493 1 95.69 74 VAL B O 1
ATOM 1683 N N . ASP B 1 75 ? -3.193 17.203 0.038 1 94.81 75 ASP B N 1
ATOM 1684 C CA . ASP B 1 75 ? -4.234 17.016 1.042 1 94.81 75 ASP B CA 1
ATOM 1685 C C . ASP B 1 75 ? -4.281 15.555 1.512 1 94.81 75 ASP B C 1
ATOM 1687 O O . ASP B 1 75 ? -4.234 14.633 0.696 1 94.81 7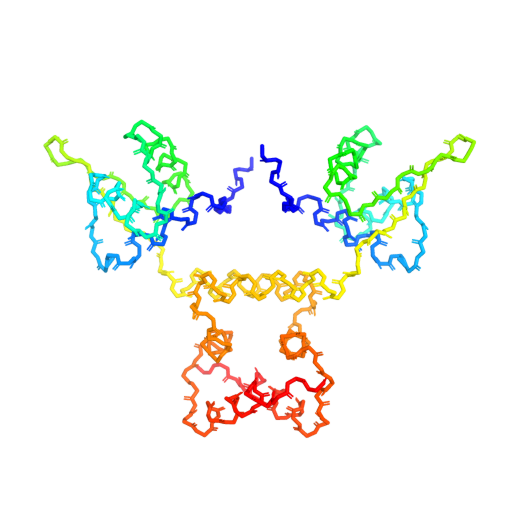5 ASP B O 1
ATOM 1691 N N . GLU B 1 76 ? -4.293 15.375 2.768 1 94.75 76 GLU B N 1
ATOM 1692 C CA . GLU B 1 76 ? -4.277 14.031 3.346 1 94.75 76 GLU B CA 1
ATOM 1693 C C . GLU B 1 76 ? -5.441 13.195 2.83 1 94.75 76 GLU B C 1
ATOM 1695 O O . GLU B 1 76 ? -5.254 12.047 2.414 1 94.75 76 GLU B O 1
ATOM 1700 N N . LYS B 1 77 ? -6.652 13.719 2.891 1 93.5 77 LYS B N 1
ATOM 1701 C CA . LYS B 1 77 ? -7.848 12.992 2.488 1 93.5 77 LYS B CA 1
ATOM 1702 C C . LYS B 1 77 ? -7.773 12.57 1.021 1 93.5 77 LYS B C 1
ATOM 1704 O O . LYS B 1 77 ? -8.125 11.445 0.672 1 93.5 77 LYS B O 1
ATOM 1709 N N . LYS B 1 78 ? -7.305 13.453 0.229 1 93.94 78 LYS B N 1
ATOM 1710 C CA . LYS B 1 78 ? -7.145 13.156 -1.191 1 93.94 78 LYS B CA 1
ATOM 1711 C C . LYS B 1 78 ? -6.121 12.047 -1.407 1 93.94 78 LYS B C 1
ATOM 1713 O O . LYS B 1 78 ? -6.359 11.117 -2.186 1 93.94 78 LYS B O 1
ATOM 1718 N N . TYR B 1 79 ? -5.004 12.156 -0.718 1 96 79 TYR B N 1
ATOM 1719 C CA . TYR B 1 79 ? -3.953 11.156 -0.837 1 96 79 TYR B CA 1
ATOM 1720 C C . TYR B 1 79 ? -4.465 9.773 -0.442 1 96 79 TYR B C 1
ATOM 1722 O O . TYR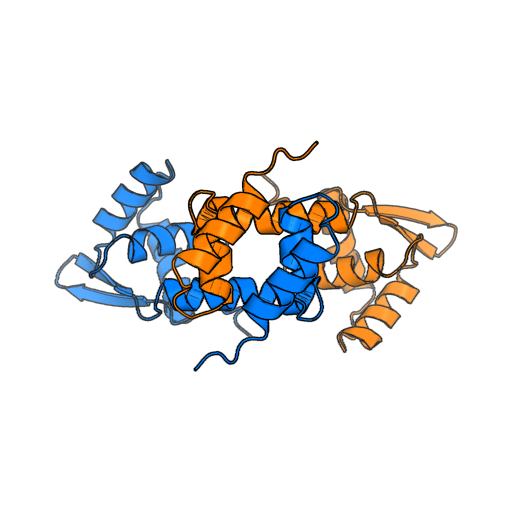 B 1 79 ? -4.301 8.805 -1.188 1 96 79 TYR B O 1
ATOM 1730 N N . LYS B 1 80 ? -5.102 9.695 0.68 1 95.75 80 LYS B N 1
ATOM 1731 C CA . LYS B 1 80 ? -5.609 8.43 1.193 1 95.75 80 LYS B CA 1
ATOM 1732 C C . LYS B 1 80 ? -6.621 7.812 0.231 1 95.75 80 LYS B C 1
ATOM 1734 O O . LYS B 1 80 ? -6.562 6.613 -0.056 1 95.75 80 LYS B O 1
ATOM 1739 N N . ARG B 1 81 ? -7.477 8.625 -0.267 1 94.06 81 ARG B N 1
ATOM 1740 C CA . ARG B 1 81 ? -8.484 8.148 -1.205 1 94.06 81 ARG B CA 1
ATOM 1741 C C . ARG B 1 81 ? -7.844 7.605 -2.477 1 94.06 81 ARG B C 1
ATOM 1743 O O . ARG B 1 81 ? -8.203 6.523 -2.951 1 94.06 81 ARG B O 1
ATOM 1750 N N . GLU B 1 82 ? -6.926 8.367 -2.961 1 95.44 82 GLU B N 1
ATOM 1751 C CA . GLU B 1 82 ? -6.242 7.93 -4.176 1 95.44 82 GLU B CA 1
ATOM 1752 C C . GLU B 1 82 ? -5.523 6.602 -3.959 1 95.44 82 GLU B C 1
ATOM 1754 O O . GLU B 1 82 ? -5.52 5.742 -4.844 1 95.44 82 GLU B O 1
ATOM 1759 N N . GLN B 1 83 ? -4.91 6.469 -2.791 1 95.44 83 GLN B N 1
ATOM 1760 C CA . GLN B 1 83 ? -4.184 5.242 -2.49 1 95.44 83 GLN B CA 1
ATOM 1761 C C . GLN B 1 83 ? -5.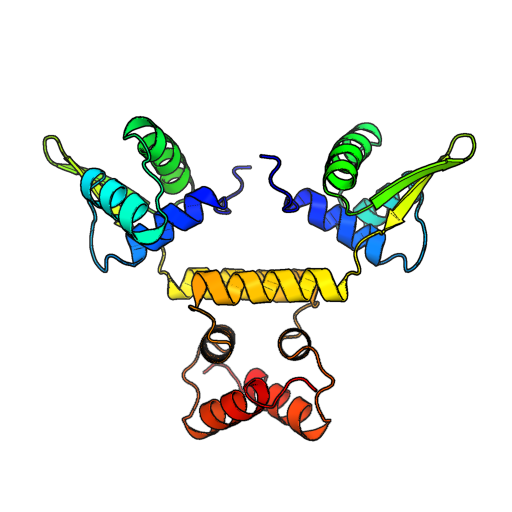121 4.039 -2.457 1 95.44 83 GLN B C 1
ATOM 1763 O O . GLN B 1 83 ? -4.809 2.986 -3.016 1 95.44 83 GLN B O 1
ATOM 1768 N N . VAL B 1 84 ? -6.262 4.164 -1.833 1 95.12 84 VAL B N 1
ATOM 1769 C CA . VAL B 1 84 ? -7.176 3.033 -1.731 1 95.12 84 VAL B CA 1
ATOM 1770 C C . VAL B 1 84 ? -7.781 2.734 -3.102 1 95.12 84 VAL B C 1
ATOM 1772 O O . VAL B 1 84 ? -7.977 1.569 -3.459 1 95.12 84 VAL B O 1
ATOM 1775 N N . LEU B 1 85 ? -8.055 3.742 -3.896 1 94.94 85 LEU B N 1
ATOM 1776 C CA . LEU B 1 85 ? -8.602 3.516 -5.23 1 94.94 85 LEU B CA 1
ATOM 1777 C C . LEU B 1 85 ? -7.594 2.805 -6.121 1 94.94 85 LEU B C 1
ATOM 1779 O O . LEU B 1 85 ? -7.961 1.938 -6.918 1 94.94 85 LEU B O 1
ATOM 1783 N N . LYS B 1 86 ? -6.352 3.203 -5.945 1 95.75 86 LYS B N 1
ATOM 1784 C CA . LYS B 1 86 ? -5.297 2.496 -6.668 1 95.75 86 LYS B CA 1
ATOM 1785 C C . LYS B 1 86 ? -5.25 1.024 -6.27 1 95.75 86 LYS B C 1
ATOM 1787 O O . LYS B 1 86 ? -5.086 0.15 -7.125 1 95.75 86 LYS B O 1
ATOM 1792 N N . PHE B 1 87 ? -5.43 0.821 -5.004 1 96.06 87 PHE B N 1
ATOM 1793 C CA . PHE B 1 87 ? -5.449 -0.54 -4.48 1 96.06 87 PHE B CA 1
ATOM 1794 C C . PHE B 1 87 ? -6.605 -1.333 -5.086 1 96.06 87 PHE B C 1
ATOM 1796 O O . PHE B 1 87 ? -6.414 -2.459 -5.547 1 96.06 87 PHE B O 1
ATOM 1803 N N . VAL B 1 88 ? -7.766 -0.784 -5.125 1 95.44 88 VAL B N 1
ATOM 1804 C CA . VAL B 1 88 ? -8.961 -1.425 -5.668 1 95.44 88 VAL B CA 1
ATOM 1805 C C . VAL B 1 88 ? -8.742 -1.766 -7.141 1 95.44 88 VAL B C 1
ATOM 1807 O O . VAL B 1 88 ? -9.023 -2.887 -7.57 1 95.44 88 VAL B O 1
ATOM 1810 N N . ASP B 1 89 ? -8.211 -0.837 -7.879 1 96.19 89 ASP B N 1
ATOM 1811 C CA . ASP B 1 89 ? -7.992 -1.037 -9.312 1 96.19 89 ASP B CA 1
ATOM 1812 C C . ASP B 1 89 ? -6.984 -2.16 -9.555 1 96.19 89 ASP B C 1
ATOM 1814 O O . ASP B 1 89 ? -7.203 -3.02 -10.414 1 96.19 89 ASP B O 1
ATOM 1818 N N . PHE B 1 90 ? -6.031 -2.154 -8.734 1 96.06 90 PHE B N 1
ATOM 1819 C CA . PHE B 1 90 ? -4.945 -3.1 -8.961 1 96.06 90 PHE B CA 1
ATOM 1820 C C . PHE B 1 90 ? -5.355 -4.508 -8.547 1 96.06 90 PHE B C 1
ATOM 1822 O O . PHE B 1 90 ? -5.164 -5.465 -9.297 1 96.06 90 PHE B O 1
ATOM 1829 N N . TRP B 1 91 ? -5.973 -4.621 -7.395 1 96.19 91 TRP B N 1
ATOM 1830 C CA . TRP B 1 91 ? -6.191 -5.949 -6.832 1 96.19 91 TRP B CA 1
ATOM 1831 C C . TRP B 1 91 ? -7.594 -6.453 -7.16 1 96.19 91 TRP B C 1
ATOM 1833 O O . TRP B 1 91 ? -7.82 -7.664 -7.238 1 96.19 91 TRP B O 1
ATOM 1843 N N . TYR B 1 92 ? -8.5 -5.543 -7.375 1 94.81 92 TYR B N 1
ATOM 1844 C CA . TYR B 1 92 ? -9.883 -5.988 -7.492 1 94.81 92 TYR B CA 1
ATOM 1845 C C . TYR B 1 92 ? -10.492 -5.539 -8.812 1 94.81 92 TYR B C 1
ATOM 1847 O O . TYR B 1 92 ? -11.711 -5.562 -8.984 1 94.81 92 TYR B O 1
ATOM 1855 N N . GLY B 1 93 ? -9.695 -5.062 -9.727 1 94 93 GLY B N 1
ATOM 1856 C CA . GLY B 1 93 ? -10.164 -4.688 -11.047 1 94 93 GLY B CA 1
ATOM 1857 C C . GLY B 1 93 ? -11.172 -3.549 -11.023 1 94 93 GLY B C 1
ATOM 1858 O O . GLY B 1 93 ? -12.086 -3.506 -11.844 1 94 93 GLY B O 1
ATOM 1859 N N . GLY B 1 94 ? -11.148 -2.748 -9.953 1 93.69 94 GLY B N 1
ATOM 1860 C CA . GLY B 1 94 ? -12.016 -1.585 -9.859 1 93.69 94 GLY B CA 1
ATOM 1861 C C . GLY B 1 94 ? -13.289 -1.851 -9.07 1 93.69 94 GLY B C 1
ATOM 1862 O O . GLY B 1 94 ? -14.07 -0.933 -8.82 1 93.69 94 GLY B O 1
ATOM 1863 N N . SER B 1 95 ? -13.5 -3.008 -8.625 1 91.44 95 SER B N 1
ATOM 1864 C CA . SER B 1 95 ? -14.719 -3.365 -7.91 1 91.44 95 SER B CA 1
ATOM 1865 C C . SER B 1 95 ? -14.641 -2.971 -6.441 1 91.44 95 SER B C 1
ATOM 1867 O O . SER B 1 95 ? -14.062 -3.695 -5.629 1 91.44 95 SER B O 1
ATOM 1869 N N . LYS B 1 96 ? -15.312 -1.933 -6.098 1 90.56 96 LYS B N 1
ATOM 1870 C CA . LYS B 1 96 ? -15.375 -1.474 -4.711 1 90.56 96 LYS B CA 1
ATOM 1871 C C . LYS B 1 96 ? -16.125 -2.469 -3.838 1 90.56 96 LYS B C 1
ATOM 1873 O O . LYS B 1 96 ? -15.773 -2.676 -2.674 1 90.56 96 LYS B O 1
ATOM 1878 N N . VAL B 1 97 ? -17.031 -3.107 -4.438 1 87 97 VAL B N 1
ATOM 1879 C CA . VAL B 1 97 ? -17.828 -4.094 -3.713 1 87 97 VAL B CA 1
ATOM 1880 C C . VAL B 1 97 ? -16.953 -5.285 -3.332 1 87 97 VAL B C 1
ATOM 1882 O O . VAL B 1 97 ? -17.047 -5.801 -2.215 1 87 97 VAL B O 1
ATOM 1885 N N . ALA B 1 98 ? -16.125 -5.723 -4.27 1 90.25 98 ALA B N 1
ATOM 1886 C CA . ALA B 1 98 ? -15.211 -6.828 -3.986 1 90.25 98 ALA B CA 1
ATOM 1887 C C . ALA B 1 98 ? -14.297 -6.496 -2.811 1 90.25 98 ALA B C 1
ATOM 1889 O O . ALA B 1 98 ? -14.016 -7.359 -1.972 1 90.25 98 ALA B O 1
ATOM 1890 N N . LEU B 1 99 ? -13.867 -5.23 -2.727 1 92.56 99 LEU B N 1
ATOM 1891 C CA . LEU B 1 99 ? -13.023 -4.793 -1.616 1 92.56 99 LEU B CA 1
ATOM 1892 C C . LEU B 1 99 ? -13.781 -4.898 -0.294 1 92.56 99 LEU B C 1
ATOM 1894 O O . LEU B 1 99 ? -13.25 -5.418 0.688 1 92.56 99 LEU B O 1
ATOM 1898 N N . ILE B 1 100 ? -14.953 -4.445 -0.334 1 88.19 100 ILE B N 1
ATOM 1899 C CA . ILE B 1 100 ? -15.758 -4.438 0.886 1 88.19 100 ILE B CA 1
ATOM 1900 C C . ILE B 1 100 ? -15.992 -5.867 1.356 1 88.19 100 ILE B C 1
ATOM 1902 O O . ILE B 1 100 ? -15.93 -6.152 2.555 1 88.19 100 ILE B O 1
ATOM 1906 N N . LYS B 1 101 ? -16.203 -6.703 0.419 1 87.62 101 LYS B N 1
ATOM 1907 C CA . LYS B 1 101 ? -16.391 -8.117 0.754 1 87.62 101 LYS B CA 1
ATOM 1908 C C . LYS B 1 101 ? -15.133 -8.688 1.396 1 87.62 101 LYS B C 1
ATOM 1910 O O . LYS B 1 101 ? -15.211 -9.461 2.355 1 87.62 101 LYS B O 1
ATOM 1915 N N . ALA B 1 102 ? -14.086 -8.289 0.885 1 89.75 102 ALA B N 1
ATOM 1916 C CA . ALA B 1 102 ? -12.82 -8.766 1.424 1 89.75 102 ALA B CA 1
ATOM 1917 C C . ALA B 1 102 ? -12.602 -8.266 2.85 1 89.75 102 ALA B C 1
ATOM 1919 O O . ALA B 1 102 ? -12.148 -9.016 3.715 1 89.75 102 ALA B O 1
ATOM 1920 N N . ILE B 1 103 ? -12.914 -7.02 3.088 1 89.94 103 ILE B N 1
ATOM 1921 C CA . ILE B 1 103 ? -12.758 -6.418 4.41 1 89.94 103 ILE B CA 1
ATOM 1922 C C . ILE B 1 103 ? -13.641 -7.152 5.414 1 89.94 103 ILE B C 1
ATOM 1924 O O . ILE B 1 103 ? -13.227 -7.418 6.543 1 89.94 103 ILE B O 1
ATOM 1928 N N . LYS B 1 104 ? -14.75 -7.449 4.957 1 83.88 104 LYS B N 1
ATOM 1929 C CA . LYS B 1 104 ? -15.703 -8.125 5.836 1 83.88 104 LYS B CA 1
ATOM 1930 C C . LYS B 1 104 ? -15.219 -9.531 6.184 1 83.88 104 LYS B C 1
ATOM 1932 O O . LYS B 1 104 ? -15.453 -10.016 7.289 1 83.88 104 LYS B O 1
ATOM 1937 N N . GLY B 1 105 ? -14.492 -10.148 5.23 1 78.69 105 GLY B N 1
ATOM 1938 C CA . GLY B 1 105 ? -13.93 -11.461 5.477 1 78.69 105 GLY B CA 1
ATOM 1939 C C . GLY B 1 105 ? -14.945 -12.578 5.379 1 78.69 105 GLY B C 1
ATOM 1940 O O . GLY B 1 105 ? -14.641 -13.734 5.676 1 78.69 105 GLY B O 1
ATOM 1941 N N . LYS B 1 106 ? -16.156 -12.281 5.27 1 73.44 106 LYS B N 1
ATOM 1942 C CA . LYS B 1 106 ? -17.219 -13.281 5.117 1 73.44 106 LYS B CA 1
ATOM 1943 C C . LYS B 1 106 ? -18.109 -12.953 3.924 1 73.44 106 LYS B C 1
ATOM 1945 O O . LYS B 1 106 ? -18.078 -11.836 3.406 1 73.44 106 LYS B O 1
ATOM 1950 N N . LYS B 1 107 ? -18.812 -14.047 3.656 1 76.44 107 LYS B N 1
ATOM 1951 C CA . LYS B 1 107 ? -19.75 -13.875 2.549 1 76.44 107 LYS B CA 1
ATOM 1952 C C . LYS B 1 107 ? -20.844 -12.891 2.914 1 76.44 107 LYS B C 1
ATOM 1954 O O . LYS B 1 107 ? -21.344 -12.891 4.043 1 76.44 107 LYS B O 1
ATOM 1959 N N . LEU B 1 108 ? -20.984 -11.906 2.094 1 79.62 108 LEU B N 1
ATOM 1960 C CA . LEU B 1 108 ? -22.109 -10.984 2.227 1 79.62 108 LEU B CA 1
ATOM 1961 C C . LEU B 1 108 ? -23.391 -11.594 1.647 1 79.62 108 LEU B C 1
ATOM 1963 O O . LEU B 1 108 ? -23.328 -12.359 0.681 1 79.62 108 LEU B O 1
ATOM 1967 N N . THR B 1 109 ? -24.406 -11.344 2.377 1 81.31 109 THR B N 1
ATOM 1968 C CA . THR B 1 109 ? -25.656 -11.742 1.761 1 81.31 109 THR B CA 1
ATOM 1969 C C . THR B 1 109 ? -25.906 -10.953 0.477 1 81.31 109 THR B C 1
ATOM 1971 O O . THR B 1 109 ? -25.297 -9.914 0.255 1 81.31 109 THR B O 1
ATOM 1974 N N . LYS B 1 110 ? -26.734 -11.602 -0.313 1 85.75 110 LYS B N 1
ATOM 1975 C CA . LYS B 1 110 ? -27.078 -10.938 -1.561 1 85.75 110 LYS B CA 1
ATOM 1976 C C . LYS B 1 110 ? -27.672 -9.547 -1.294 1 85.75 110 LYS B C 1
ATOM 1978 O O . LYS B 1 110 ? -27.391 -8.602 -2.039 1 85.75 110 LYS B O 1
ATOM 1983 N N . GLU B 1 111 ? -28.438 -9.43 -0.284 1 83.19 111 GLU B N 1
ATOM 1984 C CA . GLU B 1 111 ? -29.062 -8.156 0.072 1 83.19 111 GLU B CA 1
ATOM 1985 C C . GLU B 1 111 ? -28.016 -7.109 0.449 1 83.19 111 GLU B C 1
ATOM 1987 O O . GLU B 1 111 ? -28.094 -5.961 0.011 1 83.19 111 GLU B O 1
ATOM 1992 N N . LYS B 1 112 ? -27.094 -7.539 1.199 1 81.75 112 LYS B N 1
ATOM 1993 C CA . LYS B 1 112 ? -26.047 -6.621 1.629 1 81.75 112 LYS B CA 1
ATOM 1994 C C . LYS B 1 112 ? -25.156 -6.203 0.455 1 81.75 112 LYS B C 1
ATOM 1996 O O . LYS B 1 112 ? -24.781 -5.035 0.337 1 81.75 112 LYS B O 1
ATOM 2001 N N . GLU B 1 113 ? -24.875 -7.152 -0.348 1 84.25 113 GLU B N 1
ATOM 2002 C CA . GLU B 1 113 ? -24.078 -6.863 -1.529 1 84.25 113 GLU B CA 1
ATOM 2003 C C . GLU B 1 113 ? -24.766 -5.844 -2.432 1 84.25 113 GLU B C 1
ATOM 2005 O O . GLU B 1 113 ? -24.125 -4.914 -2.93 1 84.25 113 GLU B O 1
ATOM 2010 N N . GLU B 1 114 ? -26.016 -6.07 -2.645 1 84.62 114 GLU B N 1
ATOM 2011 C CA . GLU B 1 114 ? -26.797 -5.168 -3.494 1 84.62 114 GLU B CA 1
ATOM 2012 C C . GLU B 1 114 ? -26.859 -3.766 -2.9 1 84.62 114 GLU B C 1
ATOM 2014 O O . GLU B 1 114 ? -26.781 -2.773 -3.631 1 84.62 114 GLU B O 1
ATOM 2019 N N . TYR B 1 115 ? -26.984 -3.744 -1.684 1 81.56 115 TYR B N 1
ATOM 2020 C CA . TYR B 1 115 ? -27 -2.447 -1.018 1 81.56 115 TYR B CA 1
ATOM 2021 C C . TYR B 1 115 ? -25.688 -1.715 -1.211 1 81.56 115 TYR B C 1
ATOM 2023 O O . TYR B 1 115 ? -25.672 -0.521 -1.52 1 81.56 115 TYR B O 1
ATOM 2031 N N . LEU B 1 116 ? -24.625 -2.408 -1.066 1 81.75 116 LEU B N 1
ATOM 2032 C CA . LEU B 1 116 ? -23.297 -1.815 -1.215 1 81.75 116 LEU B CA 1
ATOM 2033 C C . LEU B 1 116 ? -23.078 -1.323 -2.643 1 81.75 116 LEU B C 1
ATOM 2035 O O . LEU B 1 116 ? -22.5 -0.253 -2.854 1 81.75 116 LEU B O 1
ATOM 2039 N N . ARG B 1 117 ? -23.578 -2.117 -3.51 1 82.88 117 ARG B N 1
ATOM 2040 C CA . ARG B 1 117 ? -23.484 -1.707 -4.906 1 82.88 117 ARG B CA 1
ATOM 2041 C C . ARG B 1 117 ? -24.203 -0.383 -5.137 1 82.88 117 ARG B C 1
ATOM 2043 O O . ARG B 1 117 ? -23.719 0.482 -5.863 1 82.88 117 ARG B O 1
ATOM 2050 N N . LYS B 1 118 ? -25.328 -0.279 -4.535 1 81.44 118 LYS B N 1
ATOM 2051 C CA . LYS B 1 118 ? -26.094 0.949 -4.664 1 81.44 118 LYS B CA 1
ATOM 2052 C C . LYS B 1 118 ? -25.359 2.137 -4.055 1 81.44 118 LYS B C 1
ATOM 2054 O O . LYS B 1 118 ? -25.375 3.234 -4.617 1 81.44 118 LYS B O 1
ATOM 2059 N N . VAL B 1 119 ? -24.781 1.876 -2.998 1 77.5 119 VAL B N 1
ATOM 2060 C CA . VAL B 1 119 ? -24.047 2.93 -2.301 1 77.5 119 VAL B CA 1
ATOM 2061 C C . VAL B 1 119 ? -22.891 3.426 -3.174 1 77.5 119 VAL B C 1
ATOM 2063 O O . VAL B 1 119 ? -22.688 4.633 -3.305 1 77.5 119 VAL B O 1
ATOM 2066 N N . PHE B 1 120 ? -22.234 2.549 -3.869 1 80.12 120 PHE B N 1
ATOM 2067 C CA . PHE B 1 120 ? -21.031 2.914 -4.605 1 80.12 120 PHE B CA 1
ATOM 2068 C C . PHE B 1 120 ? -21.375 3.373 -6.02 1 80.12 120 PHE B C 1
ATOM 2070 O O . PHE B 1 120 ? -20.625 4.133 -6.633 1 80.12 120 PHE B O 1
ATOM 2077 N N . ASN B 1 121 ? -22.438 2.861 -6.551 1 73.5 121 ASN B N 1
ATOM 2078 C CA . ASN B 1 121 ? -22.844 3.232 -7.906 1 73.5 121 ASN B CA 1
ATOM 2079 C C . ASN B 1 121 ? -23.562 4.578 -7.934 1 73.5 121 ASN B C 1
ATOM 2081 O O . ASN B 1 121 ? -23.781 5.148 -9 1 73.5 121 ASN B O 1
ATOM 2085 N N . GLU B 1 122 ? -23.984 4.957 -6.789 1 67.44 122 GLU B N 1
ATOM 2086 C CA . GLU B 1 122 ? -24.609 6.273 -6.781 1 67.44 122 GLU B CA 1
ATOM 2087 C C . GLU B 1 122 ? -23.641 7.355 -7.246 1 67.44 122 GLU B C 1
ATOM 2089 O O . GLU B 1 122 ? -22.469 7.328 -6.895 1 67.44 122 GLU B O 1
ATOM 2094 N N . PRO B 1 123 ? -24.141 8.07 -8.359 1 57.31 123 PRO B N 1
ATOM 2095 C CA . PRO B 1 123 ? -23.297 9.109 -8.953 1 57.31 123 PRO B CA 1
ATOM 2096 C C . PRO B 1 123 ? -22.656 10.008 -7.906 1 57.31 123 PRO B C 1
ATOM 2098 O O . PRO B 1 123 ? -23.25 10.305 -6.871 1 57.31 123 PRO B O 1
ATOM 2101 N N . GLU B 1 124 ? -21.297 10.047 -7.883 1 54.47 124 GLU B N 1
ATOM 2102 C CA . GLU B 1 124 ? -20.547 11.016 -7.09 1 54.47 124 GLU B CA 1
ATOM 2103 C C . GLU B 1 124 ? -20.906 12.445 -7.477 1 54.47 124 GLU B C 1
ATOM 2105 O O . GLU B 1 124 ? -20.875 12.805 -8.656 1 54.47 124 GLU B O 1
ATOM 2110 N N . GLU B 1 125 ? -22.062 13.094 -7.078 1 44.56 125 GLU B N 1
ATOM 2111 C CA . GLU B 1 125 ? -22.266 14.477 -7.492 1 44.56 125 GLU B CA 1
ATOM 2112 C C . GLU B 1 125 ? -21.156 15.375 -6.984 1 44.56 125 GLU B C 1
ATOM 2114 O O . GLU B 1 125 ? -20.547 15.109 -5.941 1 44.56 125 GLU B O 1
#

pLDDT: mean 90.24, std 10.98, range [37.91, 97.81]

Organism: Anaerostipes caccae (strain DSM 14662 / CCUG 47493 / JCM 13470 / NCIMB 13811 / L1-92) (NCBI:txid411490)

Solvent-accessible surface area (backbone atoms only — not comparable to full-atom values): 14384 Å² total; per-residue (Å²): 132,79,75,68,65,74,49,74,67,50,44,55,53,48,52,53,49,60,71,40,92,51,71,41,37,60,68,56,46,38,52,42,36,29,73,77,65,70,38,85,59,48,72,69,57,50,48,54,51,46,54,54,41,32,74,53,54,43,36,46,80,44,77,56,89,94,43,48,32,37,35,74,66,56,58,63,69,59,50,53,32,51,52,51,50,51,46,31,40,70,77,45,73,57,34,63,58,59,50,52,40,42,70,54,70,47,88,66,51,71,68,56,48,52,49,47,44,51,64,64,64,46,77,76,124,132,81,74,67,65,76,50,75,69,50,45,56,52,48,52,51,49,60,72,38,93,52,71,42,37,59,67,56,47,38,52,43,37,30,73,77,65,68,39,84,60,50,70,69,58,50,49,56,51,47,53,53,41,34,74,53,54,44,35,45,80,43,76,58,88,95,42,47,32,39,36,74,65,56,59,63,70,58,51,53,33,50,53,52,52,51,46,31,40,70,78,46,73,57,34,63,58,60,50,52,40,43,70,56,69,46,88,66,52,70,68,55,48,52,50,49,44,50,64,64,64,46,78,75,125

Radius of gyration: 21.08 Å; Cα contacts (8 Å, |Δi|>4): 253; chains: 2; bounding box: 49×62×42 Å

Secondary structure (DSSP, 8-state):
----SPPHHHHHHHHHHHHSSS-EEHHHHHHHHHHHH-----HHHHHHHHHHHHHTTSEEEEEETTEEEEEE-S-HHHHHHHHHHHHHHHHHTT-HHHHHHHHHTSPPPHHHHHHHHHHHHS---/----SPPHHHHHHHHHHHHSSS-EEHHHHHHHHHHHH-----HHHHHHHHHHHHHTTSEEEEEETTEEEEEE-S-HHHHHHHHHHHHHHHHHTT-HHHHHHHHHTSPPPHHHHHHHHHHHHS---

Nearest PDB structures (foldseek):
  1xsd-assembly1_A-2  TM=7.146E-01  e=3.149E-06  Staphylococcus aureus
  1sd4-assembly1_B  TM=7.053E-01  e=6.948E-06  Staphylococcus aureus
  2co5-assembly1_A  TM=6.966E-01  e=6.678E-04  Sulfolobus turreted icosahedral virus 1
  6qil-assembly2_C  TM=6.522E-01  e=6.351E-03  Halobacterium salinarum NRC-1
  4esf-assembly1_A-2  TM=6.412E-01  e=9.150E-03  Bacillus cereus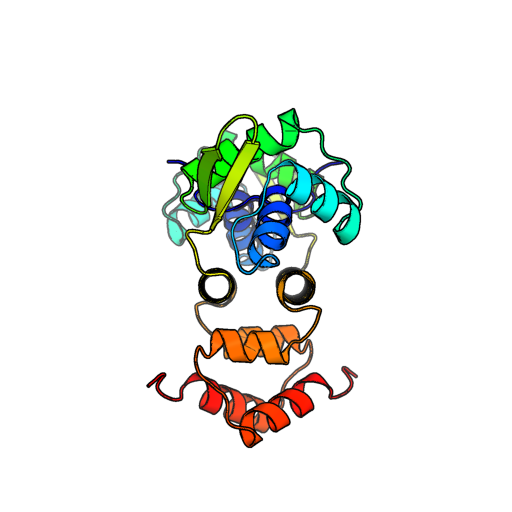 ATCC 10987

Sequence (250 aa):
MIDRDLTNREKLIMKCVWAENREISIQDLQDKLKEMFDWDAKRSTVRTFLTSIEGKGFVKIERRGRFSYLKPLVDEKKYKREQVLKFVDFWYGGSKVALIKAIKGKKLTKEKEEYLRKVFNEPEEMIDRDLTNREKLIMKCVWAENREISIQDLQDKLKEMFDWDAKRSTVRTFLTSIEGKGFVKIERRGRFSYLKPLVDEKKYKREQVLKFVDFWYGGSKVALIKAIKGKKLTKEKEEYLRKVFNEPEE